Protein AF-A0A653NAU3-F1 (afdb_monomer)

Radius of gyration: 15.7 Å; Cα contacts (8 Å, |Δi|>4): 410; chains: 1; bounding box: 40×30×49 Å

Mean predicted aligned error: 4.52 Å

Foldseek 3Di:
DDQDPQFFAQKWKWKAFAAAADIDTGPDDCLQCVVVVVQQVLQLVVLCVVQPPCQVVLQQLFDKKWKWAAAPQRHRWIKTWIWHWHAYNVRDTGIMIMMTTGHLVSCVVPQQQCFQLHVLRVVLRVLSVDPPRDPVVSSVSSRCSRVTGDDGDGADPCHRPHQKMWMDDPPDIDIDGHHDHNNRSSVSRRNDPD

Solvent-accessible surface area (backbone atoms only — not comparable to full-atom values): 10118 Å² total; per-residue (Å²): 134,82,78,67,90,41,59,52,42,72,41,19,35,43,33,25,37,40,74,32,78,56,77,47,76,41,79,62,55,65,77,51,49,54,64,50,49,55,36,52,53,43,3,54,49,46,31,38,71,75,42,52,90,52,26,64,62,22,33,75,63,20,63,62,33,37,38,20,30,2,28,63,37,56,55,78,46,21,38,37,37,37,40,31,65,35,29,18,58,80,67,54,75,40,46,28,35,40,40,24,45,30,55,73,81,23,40,78,73,28,46,72,60,35,9,16,38,53,49,50,50,50,54,54,59,57,48,41,71,45,96,83,34,48,71,68,60,51,54,52,50,34,62,56,49,60,75,53,77,50,79,50,70,65,58,58,93,57,46,49,36,71,35,22,29,22,37,37,45,97,89,48,76,49,77,45,74,35,64,67,51,33,68,60,47,13,62,57,32,59,57,63,80,130

Nearest PDB structures (foldseek):
  6iz8-assembly1_B  TM=8.666E-01  e=3.701E-20  Pseudomonas aeruginosa
  6iz8-assembly1_C-2  TM=8.298E-01  e=2.145E-19  Pseudomonas aeruginosa
  2qnu-assembly1_B  TM=8.428E-01  e=1.702E-18  Pseudomonas aeruginosa PAO1
  4l1i-assembly1_A  TM=4.160E-01  e=6.883E-01  Aequorea victoria
  4w6u-assembly1_A  TM=3.931E-01  e=2.000E+00  synthetic construct

Secondary structure (DSSP, 8-state):
-PPPTT-----EEEE--TT-SS-EEES--HHHHHHHHHHHHHHHHHHHHHHGGGHHHHHHH---EEEEE-TTTSTTSEEEEEEE--B-TT--B--EEEEEEE-HHHHHHHGGG-HHHHHHHHHHHHHTTSTT--HHHHHHHHHHGGG-----PPPPTTTT-TTEEEEEETTEEEEEESS--HHHHHTTTS----

Structure (mmCIF, N/CA/C/O backbone):
data_AF-A0A653NAU3-F1
#
_entry.id   AF-A0A653NAU3-F1
#
loop_
_atom_site.group_PDB
_atom_site.id
_atom_site.type_symbol
_atom_site.label_atom_id
_atom_site.label_alt_id
_atom_site.label_comp_id
_atom_site.label_asym_id
_atom_site.label_entity_id
_atom_site.label_seq_id
_atom_site.pdbx_PDB_ins_code
_atom_site.Cartn_x
_atom_site.Cartn_y
_atom_site.Cartn_z
_atom_site.occupancy
_atom_site.B_iso_or_equiv
_atom_site.auth_seq_id
_atom_site.auth_comp_id
_atom_site.auth_asym_id
_atom_site.auth_atom_id
_atom_site.pdbx_PDB_model_num
ATOM 1 N N . MET A 1 1 ? 5.788 -0.144 -29.903 1.00 37.94 1 MET A N 1
ATOM 2 C CA . MET A 1 1 ? 6.346 0.706 -28.827 1.00 37.94 1 MET A CA 1
ATOM 3 C C . MET A 1 1 ? 7.208 -0.159 -27.920 1.00 37.94 1 MET A C 1
ATOM 5 O O . MET A 1 1 ? 6.698 -1.117 -27.356 1.00 37.94 1 MET A O 1
ATOM 9 N N . ARG A 1 2 ? 8.519 0.100 -27.846 1.00 37.72 2 ARG A N 1
ATOM 10 C CA . ARG A 1 2 ? 9.419 -0.570 -26.893 1.00 37.72 2 ARG A CA 1
ATOM 11 C C . ARG A 1 2 ? 9.246 0.111 -25.532 1.00 37.72 2 ARG A C 1
ATOM 13 O O . ARG A 1 2 ? 9.368 1.329 -25.466 1.00 37.72 2 ARG A O 1
ATOM 20 N N . ARG A 1 3 ? 8.954 -0.662 -24.479 1.00 45.88 3 ARG A N 1
ATOM 21 C CA . ARG A 1 3 ? 9.018 -0.199 -23.081 1.00 45.88 3 ARG A CA 1
ATOM 22 C C . ARG A 1 3 ? 10.380 0.456 -22.838 1.00 45.88 3 ARG A C 1
ATOM 24 O O . ARG A 1 3 ? 11.394 -0.110 -23.252 1.00 45.88 3 ARG A O 1
ATOM 31 N N . ALA A 1 4 ? 10.402 1.608 -22.171 1.00 46.06 4 ALA A N 1
ATOM 32 C CA . ALA A 1 4 ? 11.648 2.166 -21.666 1.00 46.06 4 ALA A CA 1
ATOM 33 C C . ALA A 1 4 ? 12.313 1.118 -20.747 1.00 46.06 4 ALA A C 1
ATOM 35 O O . ALA A 1 4 ? 11.630 0.566 -19.875 1.00 46.06 4 ALA A O 1
ATOM 36 N N . PRO A 1 5 ? 13.596 0.773 -20.955 1.00 47.28 5 PRO A N 1
ATOM 37 C CA . PRO A 1 5 ? 14.291 -0.151 -20.068 1.00 47.28 5 PRO A CA 1
ATOM 38 C C . PRO A 1 5 ? 14.299 0.441 -18.652 1.00 47.28 5 PRO A C 1
ATOM 40 O O . PRO A 1 5 ? 14.763 1.560 -18.457 1.00 47.28 5 PRO A O 1
ATOM 43 N N . GLY A 1 6 ? 13.737 -0.287 -17.683 1.00 62.59 6 GLY A N 1
ATOM 44 C CA . GLY A 1 6 ? 13.729 0.106 -16.269 1.00 62.59 6 GLY A CA 1
ATOM 45 C C . GLY A 1 6 ? 12.379 0.528 -15.674 1.00 62.59 6 GLY A C 1
ATOM 46 O O . GLY A 1 6 ? 12.301 0.666 -14.466 1.00 62.59 6 GLY A O 1
ATOM 47 N N . ALA A 1 7 ? 11.301 0.705 -16.445 1.00 66.12 7 ALA A N 1
ATOM 48 C CA . ALA A 1 7 ? 10.004 1.098 -15.867 1.00 66.12 7 ALA A CA 1
ATOM 49 C C . ALA A 1 7 ? 9.257 -0.084 -15.197 1.00 66.12 7 ALA A C 1
ATOM 51 O O . ALA A 1 7 ? 9.357 -1.221 -15.685 1.00 66.12 7 ALA A O 1
ATOM 52 N N . PRO A 1 8 ? 8.450 0.158 -14.140 1.00 78.50 8 PRO A N 1
ATOM 53 C CA . PRO A 1 8 ? 7.648 -0.871 -13.487 1.00 78.50 8 PRO A CA 1
ATOM 54 C C . PRO A 1 8 ? 6.697 -1.532 -14.485 1.00 78.50 8 PRO A C 1
ATOM 56 O O . PRO A 1 8 ? 6.365 -0.982 -15.538 1.00 78.50 8 PRO A O 1
ATOM 59 N N . GLY A 1 9 ? 6.271 -2.754 -14.182 1.00 84.69 9 GLY A N 1
ATOM 60 C CA . GLY A 1 9 ? 5.193 -3.471 -14.854 1.00 84.69 9 GLY A CA 1
ATOM 61 C C . GLY A 1 9 ? 3.883 -2.677 -14.888 1.00 84.69 9 GLY A C 1
ATOM 62 O O . GLY A 1 9 ? 3.786 -1.572 -14.359 1.00 84.69 9 GLY A O 1
ATOM 63 N N . ALA A 1 10 ? 2.860 -3.229 -15.538 1.00 90.12 10 ALA A N 1
ATOM 64 C CA . ALA A 1 10 ? 1.525 -2.644 -15.453 1.00 90.12 10 ALA A CA 1
ATOM 65 C C . ALA A 1 10 ? 1.069 -2.630 -13.986 1.00 90.12 10 ALA A C 1
ATOM 67 O O . ALA A 1 10 ? 1.112 -3.667 -13.321 1.00 90.12 10 ALA A O 1
ATOM 68 N N . ALA A 1 11 ? 0.652 -1.463 -13.496 1.00 95.81 11 ALA A N 1
ATOM 69 C CA . ALA A 1 11 ? 0.142 -1.336 -12.143 1.00 95.81 11 ALA A CA 1
ATOM 70 C C . ALA A 1 11 ? -1.229 -2.009 -12.015 1.00 95.81 11 ALA A C 1
ATOM 72 O O . ALA A 1 11 ? -2.051 -2.037 -12.939 1.00 95.81 11 ALA A O 1
ATOM 73 N N . GLY A 1 12 ? -1.468 -2.555 -10.834 1.00 97.81 12 GLY A N 1
ATOM 74 C CA . GLY A 1 12 ? -2.718 -3.147 -10.421 1.00 97.81 12 GLY A CA 1
ATOM 75 C C . GLY A 1 12 ? -3.203 -2.595 -9.095 1.00 97.81 12 GLY A C 1
ATOM 76 O O . GLY A 1 12 ? -2.541 -1.772 -8.466 1.00 97.81 12 GLY A O 1
ATOM 77 N N . CYS A 1 13 ? -4.380 -3.048 -8.682 1.00 98.56 13 CYS A N 1
ATOM 78 C CA . CYS A 1 13 ? -4.947 -2.688 -7.394 1.00 98.56 13 CYS A CA 1
ATOM 79 C C . CYS A 1 13 ? -5.647 -3.868 -6.726 1.00 98.56 13 CYS A C 1
ATOM 81 O O . CYS A 1 13 ? -6.116 -4.798 -7.392 1.00 98.56 13 CYS A O 1
ATOM 83 N N . 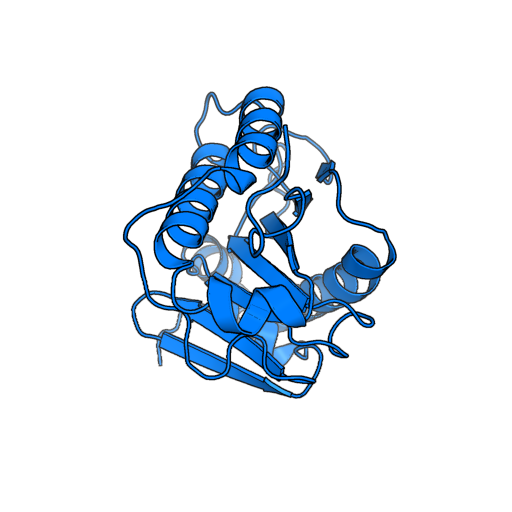PHE A 1 14 ? -5.701 -3.800 -5.400 1.00 98.75 14 PHE A N 1
ATOM 84 C CA . PHE A 1 14 ? -6.452 -4.700 -4.539 1.00 98.75 14 PHE A CA 1
ATOM 85 C C . PHE A 1 14 ? -7.002 -3.915 -3.347 1.00 98.75 14 PHE A C 1
ATOM 87 O O . PHE A 1 14 ? -6.289 -3.090 -2.783 1.00 98.75 14 PHE A O 1
ATOM 94 N N . GLY A 1 15 ? -8.248 -4.169 -2.952 1.00 98.44 15 GLY A N 1
ATOM 95 C CA . GLY A 1 15 ? -8.827 -3.595 -1.738 1.00 98.44 15 GLY A CA 1
ATOM 96 C C . GLY A 1 15 ? -10.213 -3.006 -1.951 1.00 98.44 15 GLY A C 1
ATOM 97 O O . GLY A 1 15 ? -10.938 -3.416 -2.861 1.00 98.44 15 GLY A O 1
ATOM 98 N N . LYS A 1 16 ? -10.597 -2.049 -1.101 1.00 98.12 16 LYS A N 1
ATOM 99 C CA . LYS A 1 16 ? -11.899 -1.374 -1.189 1.00 98.12 16 LYS A CA 1
ATOM 100 C C . LYS A 1 16 ? -11.789 0.024 -1.782 1.00 98.12 16 LYS A C 1
ATOM 102 O O . LYS A 1 16 ? -10.802 0.729 -1.590 1.00 98.12 16 LYS A O 1
ATOM 107 N N . VAL A 1 17 ? -12.836 0.409 -2.501 1.00 96.56 17 VAL A N 1
ATOM 108 C CA . VAL A 1 17 ? -12.986 1.711 -3.155 1.00 96.56 17 VAL A CA 1
ATOM 109 C C . VAL A 1 17 ? -14.391 2.227 -2.864 1.00 96.56 17 VAL A C 1
ATOM 111 O O . VAL A 1 17 ? -15.352 1.470 -3.008 1.00 96.56 17 VAL A O 1
ATOM 114 N N . ARG A 1 18 ? -14.522 3.514 -2.516 1.00 93.50 18 ARG A N 1
ATOM 115 C CA . ARG A 1 18 ? -15.788 4.133 -2.075 1.00 93.50 18 ARG A CA 1
ATOM 116 C C . ARG A 1 18 ? -16.939 3.926 -3.063 1.00 93.50 18 ARG A C 1
ATOM 118 O O . ARG A 1 18 ? -18.085 3.772 -2.648 1.00 93.50 18 ARG A O 1
ATOM 125 N N . SER A 1 19 ? -16.649 3.914 -4.363 1.00 91.44 19 SER A N 1
ATOM 126 C CA . SER A 1 19 ? -17.652 3.766 -5.423 1.00 91.44 19 SER A CA 1
ATOM 127 C C . SER A 1 19 ? -18.058 2.321 -5.734 1.00 91.44 19 SER A C 1
ATOM 129 O O . SER A 1 19 ? -18.994 2.118 -6.508 1.00 91.44 19 SER A O 1
ATOM 131 N N . ASN A 1 20 ? -17.419 1.313 -5.127 1.00 94.94 20 ASN A N 1
ATOM 132 C CA . ASN A 1 20 ? -17.723 -0.100 -5.355 1.00 94.94 20 ASN A CA 1
ATOM 133 C C . ASN A 1 20 ? -18.264 -0.773 -4.087 1.00 94.94 20 ASN A C 1
ATOM 135 O O . ASN A 1 20 ? -17.875 -0.424 -2.978 1.00 94.94 20 ASN A O 1
ATOM 139 N N . GLY A 1 21 ? -19.180 -1.731 -4.252 1.00 92.31 21 GLY A N 1
ATOM 140 C CA . GLY A 1 21 ? -19.757 -2.478 -3.132 1.00 92.31 21 GLY A CA 1
ATOM 141 C C . GLY A 1 21 ? -18.794 -3.500 -2.539 1.00 92.31 21 GLY A C 1
ATOM 142 O O . GLY A 1 21 ? -18.737 -3.618 -1.326 1.00 92.31 21 GLY A O 1
ATOM 143 N N . ASP A 1 22 ? -18.013 -4.186 -3.372 1.00 95.00 22 ASP A N 1
ATOM 144 C CA . ASP A 1 22 ? -17.137 -5.292 -2.972 1.00 95.00 22 ASP A CA 1
ATOM 145 C C . ASP A 1 22 ? -15.651 -4.973 -3.179 1.00 95.00 22 ASP A C 1
ATOM 147 O O . ASP A 1 22 ? -15.270 -3.861 -3.559 1.00 95.00 22 ASP A O 1
ATOM 151 N N . PHE A 1 23 ? -14.792 -5.960 -2.930 1.00 96.81 23 PHE A N 1
ATOM 152 C CA . PHE A 1 23 ? -13.374 -5.857 -3.246 1.00 96.81 23 PHE A CA 1
ATOM 153 C C . PHE A 1 23 ? -13.152 -5.626 -4.742 1.00 96.81 23 PHE A C 1
ATOM 155 O O . PHE A 1 23 ? -13.754 -6.271 -5.601 1.00 96.81 23 PHE A O 1
ATOM 162 N N . VAL A 1 24 ? -12.232 -4.718 -5.041 1.00 97.38 24 VAL A N 1
ATOM 163 C CA . VAL A 1 24 ? -11.702 -4.496 -6.379 1.00 97.38 24 VAL A CA 1
ATOM 164 C C . VAL A 1 24 ? -10.370 -5.223 -6.470 1.00 97.38 24 VAL A C 1
ATOM 166 O O . VAL A 1 24 ? -9.499 -5.033 -5.627 1.00 97.38 24 VAL A O 1
ATOM 169 N N . MET A 1 25 ? -10.203 -6.036 -7.510 1.00 97.44 25 MET A N 1
ATOM 170 C CA . MET A 1 25 ? -8.924 -6.636 -7.874 1.00 97.44 25 MET A CA 1
ATOM 171 C C . MET A 1 25 ? -8.705 -6.453 -9.369 1.00 97.44 25 MET A C 1
ATOM 173 O O . MET A 1 25 ? -9.521 -6.887 -10.185 1.00 97.44 25 MET A O 1
ATOM 177 N N . ARG A 1 26 ? -7.605 -5.802 -9.743 1.00 97.19 26 ARG A N 1
ATOM 178 C CA . ARG A 1 26 ? -7.262 -5.559 -11.147 1.00 97.19 26 ARG A CA 1
ATOM 179 C C . ARG A 1 26 ? -5.761 -5.745 -11.350 1.00 97.19 26 ARG A C 1
ATOM 181 O O . ARG A 1 26 ? -4.973 -5.125 -10.647 1.00 97.19 26 ARG A O 1
ATOM 188 N N . ARG A 1 27 ? -5.365 -6.550 -12.345 1.00 96.69 27 ARG A N 1
ATOM 189 C CA . ARG A 1 27 ? -3.972 -6.790 -12.807 1.00 96.69 27 ARG A CA 1
ATOM 190 C C . ARG A 1 27 ? -2.942 -7.176 -11.729 1.00 96.69 27 ARG A C 1
ATOM 192 O O . ARG A 1 27 ? -1.749 -7.112 -12.000 1.00 96.69 27 ARG A O 1
ATOM 199 N N . LEU A 1 28 ? -3.371 -7.602 -10.543 1.00 97.00 28 LEU A N 1
ATOM 200 C CA . LEU A 1 28 ? -2.487 -8.210 -9.550 1.00 97.00 28 LEU A CA 1
ATOM 201 C C . LEU A 1 28 ? -2.673 -9.730 -9.584 1.00 97.00 28 LEU A C 1
ATOM 203 O O . LEU A 1 28 ? -3.816 -10.193 -9.567 1.00 97.00 28 LEU A O 1
ATOM 207 N N . PRO A 1 29 ? -1.590 -10.519 -9.664 1.00 96.31 29 PRO A N 1
ATOM 208 C CA . PRO A 1 29 ? -1.691 -11.969 -9.643 1.00 96.31 29 PRO A CA 1
ATOM 209 C C . PRO A 1 29 ? -2.083 -12.461 -8.246 1.00 96.31 29 PRO A C 1
ATOM 211 O O . PRO A 1 29 ? -1.736 -11.851 -7.234 1.00 96.31 29 PRO A O 1
ATOM 214 N N . ALA A 1 30 ? -2.741 -13.620 -8.178 1.00 95.94 30 ALA A N 1
ATOM 215 C CA . ALA A 1 30 ? -3.128 -14.240 -6.908 1.00 95.94 30 ALA A CA 1
ATOM 216 C C . ALA A 1 30 ? -1.926 -14.523 -5.987 1.00 95.94 30 ALA A C 1
ATOM 218 O O . ALA A 1 30 ? -2.060 -14.456 -4.769 1.00 95.94 30 ALA A O 1
ATOM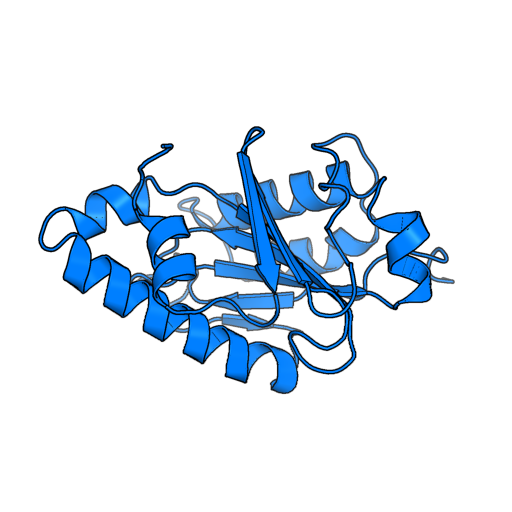 219 N N . SER A 1 31 ? -0.743 -14.772 -6.562 1.00 95.12 31 SER A N 1
ATOM 220 C CA . SER A 1 31 ? 0.510 -14.946 -5.817 1.00 95.12 31 SER A CA 1
ATOM 221 C C . SER A 1 31 ? 0.945 -13.695 -5.050 1.00 95.12 31 SER A C 1
ATOM 223 O O . SER A 1 31 ? 1.650 -13.823 -4.056 1.00 95.12 31 SER A O 1
ATOM 225 N N . PHE A 1 32 ? 0.522 -12.506 -5.490 1.00 97.00 32 PHE A N 1
ATOM 226 C CA . PHE A 1 32 ? 0.685 -11.271 -4.730 1.00 97.00 32 PHE A CA 1
ATOM 227 C C . PHE A 1 32 ? -0.466 -11.087 -3.741 1.00 97.00 32 PHE A C 1
ATOM 229 O O . PHE A 1 32 ? -0.236 -10.891 -2.552 1.00 97.00 32 PHE A O 1
ATOM 236 N N . VAL A 1 33 ? -1.708 -11.184 -4.227 1.00 98.00 33 VAL A N 1
ATOM 237 C CA . VAL A 1 33 ? -2.884 -10.822 -3.425 1.00 98.00 33 VAL A CA 1
ATOM 238 C C . VAL A 1 33 ? -3.075 -11.733 -2.215 1.00 98.00 33 VAL A C 1
ATOM 240 O O . VAL A 1 33 ? -3.400 -11.226 -1.152 1.00 98.00 33 VAL A O 1
ATOM 243 N N . GLY A 1 34 ? -2.858 -13.044 -2.340 1.00 97.94 34 GLY A N 1
ATOM 244 C CA . GLY A 1 34 ? -3.085 -14.002 -1.252 1.00 97.94 34 GLY A CA 1
ATOM 245 C C . GLY A 1 34 ? -2.349 -13.654 0.052 1.00 97.94 34 GLY A C 1
ATOM 246 O O . GLY A 1 34 ? -3.008 -13.369 1.052 1.00 97.94 34 GLY A O 1
ATOM 247 N N . PRO A 1 35 ? -1.002 -13.645 0.074 1.00 97.56 35 PRO A N 1
ATOM 248 C CA . PRO A 1 35 ? -0.253 -13.288 1.280 1.00 97.56 35 PRO A CA 1
ATOM 249 C C . PRO A 1 35 ? -0.483 -11.832 1.709 1.00 97.56 35 PRO A C 1
ATOM 251 O O . PRO A 1 35 ? -0.506 -11.542 2.903 1.00 97.56 35 PRO A O 1
ATOM 254 N N . TRP A 1 36 ? -0.691 -10.924 0.750 1.00 98.25 36 TRP A N 1
ATOM 255 C CA . TRP A 1 36 ? -0.949 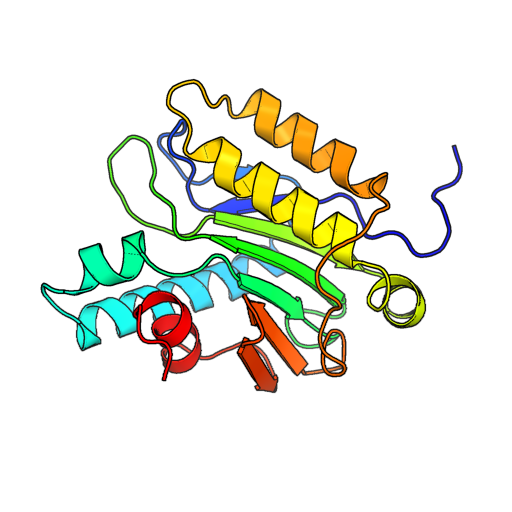-9.513 1.030 1.00 98.25 36 TRP A CA 1
ATOM 256 C C . TRP A 1 36 ? -2.269 -9.292 1.780 1.00 98.25 36 TRP A C 1
ATOM 258 O O . TRP A 1 36 ? -2.309 -8.566 2.769 1.00 98.25 36 TRP A O 1
ATOM 268 N N . ASP A 1 37 ? -3.339 -9.957 1.349 1.00 98.56 37 ASP A N 1
ATOM 269 C CA . ASP A 1 37 ? -4.655 -9.907 1.983 1.00 98.56 37 ASP A CA 1
ATOM 270 C C . ASP A 1 37 ? -4.620 -10.479 3.406 1.00 98.56 37 ASP A C 1
ATOM 272 O O . ASP A 1 37 ? -5.078 -9.828 4.342 1.00 98.56 37 ASP A O 1
ATOM 276 N N . VAL A 1 38 ? -3.995 -11.648 3.595 1.00 98.38 38 VAL A N 1
ATOM 277 C CA . VAL A 1 38 ? -3.840 -12.270 4.923 1.00 98.38 38 VAL A CA 1
ATOM 278 C C . VAL A 1 38 ? -3.106 -11.339 5.889 1.00 98.38 38 VAL A C 1
ATOM 280 O O . VAL A 1 38 ? -3.564 -11.132 7.014 1.00 98.38 38 VAL A O 1
ATOM 283 N N . MET A 1 39 ? -2.000 -10.739 5.444 1.00 98.25 39 MET A N 1
ATOM 284 C CA . MET A 1 39 ? -1.244 -9.765 6.231 1.00 98.25 39 MET A CA 1
ATOM 285 C C . MET A 1 39 ? -2.102 -8.547 6.606 1.00 98.25 39 MET A C 1
ATOM 287 O O . MET A 1 39 ? -2.139 -8.159 7.775 1.00 98.25 39 MET A O 1
ATOM 291 N N . LEU A 1 40 ? -2.808 -7.946 5.640 1.00 98.56 40 LEU A N 1
ATOM 292 C CA . LEU A 1 40 ? -3.657 -6.780 5.898 1.00 98.56 40 LEU A CA 1
ATOM 293 C C . LEU A 1 40 ? -4.795 -7.113 6.866 1.00 98.56 40 LEU A C 1
ATOM 295 O O . LEU A 1 40 ? -5.053 -6.343 7.787 1.00 98.56 40 LEU A O 1
ATOM 299 N N . GLN A 1 41 ? -5.460 -8.258 6.703 1.00 98.56 41 GLN A N 1
ATOM 300 C CA . GLN A 1 41 ? -6.524 -8.686 7.612 1.00 98.56 41 GLN A CA 1
ATOM 301 C C . GLN A 1 41 ? -6.010 -8.878 9.043 1.00 98.56 41 GLN A C 1
ATOM 303 O O . GLN A 1 41 ? -6.641 -8.383 9.979 1.00 98.56 41 GLN A O 1
ATOM 308 N N . ALA A 1 42 ? -4.859 -9.534 9.214 1.00 98.50 42 ALA A N 1
ATOM 309 C CA . ALA A 1 42 ? -4.249 -9.729 10.526 1.00 98.50 42 ALA A CA 1
ATOM 310 C C . ALA A 1 42 ? -3.866 -8.393 11.185 1.00 98.50 42 ALA A C 1
ATOM 312 O O . ALA A 1 42 ? -4.144 -8.186 12.364 1.00 98.50 42 ALA A O 1
ATOM 313 N N . GLY A 1 43 ? -3.297 -7.458 10.419 1.00 98.25 43 GLY A N 1
ATOM 314 C CA . GLY A 1 43 ? -2.942 -6.131 10.922 1.00 98.25 43 GLY A CA 1
ATOM 315 C C . GLY A 1 43 ? -4.140 -5.261 11.289 1.00 98.25 43 GLY A C 1
ATOM 316 O O . GLY A 1 43 ? -4.134 -4.608 12.329 1.00 98.25 43 GLY A O 1
ATOM 317 N N . LEU A 1 44 ? -5.207 -5.279 10.484 1.00 97.94 44 LEU A N 1
ATOM 318 C CA . LEU A 1 44 ? -6.445 -4.565 10.817 1.00 97.94 44 LEU A CA 1
A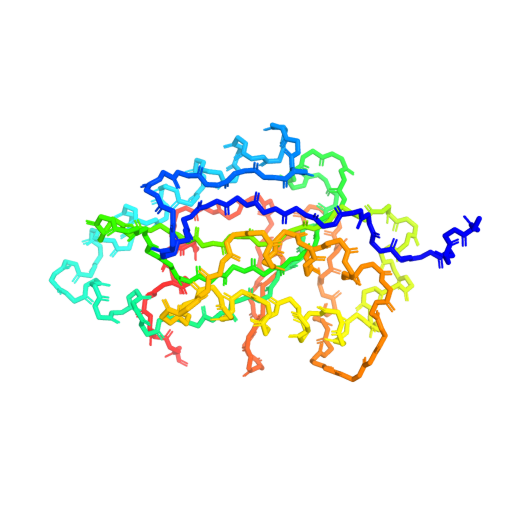TOM 319 C C . LEU A 1 44 ? -7.112 -5.138 12.068 1.00 97.94 44 LEU A C 1
ATOM 321 O O . LEU A 1 44 ? -7.674 -4.374 12.848 1.00 97.94 44 LEU A O 1
ATOM 325 N N . LEU A 1 45 ? -7.068 -6.461 12.255 1.00 98.00 45 LEU A N 1
ATOM 326 C CA . LEU A 1 45 ? -7.559 -7.098 13.474 1.00 98.00 45 LEU A CA 1
ATOM 327 C C . LEU A 1 45 ? -6.741 -6.639 14.688 1.00 98.00 45 LEU A C 1
ATOM 329 O O . LEU A 1 45 ? -7.319 -6.129 15.641 1.00 98.00 45 LEU A O 1
ATOM 333 N N . ALA A 1 46 ? -5.409 -6.709 14.609 1.00 97.88 46 ALA A N 1
ATOM 334 C CA . ALA A 1 46 ? -4.526 -6.269 15.687 1.00 97.88 46 ALA A CA 1
ATOM 335 C C . ALA A 1 46 ? -4.691 -4.773 16.027 1.00 97.88 46 ALA A C 1
ATOM 337 O O . ALA A 1 46 ? -4.743 -4.416 17.201 1.00 97.88 46 ALA A O 1
ATOM 338 N N . SER A 1 47 ? -4.843 -3.900 15.023 1.00 97.12 47 SER A N 1
ATOM 339 C CA . SER A 1 47 ? -5.103 -2.465 15.235 1.00 97.12 47 SER A CA 1
ATOM 340 C C . SER A 1 47 ? -6.454 -2.229 15.923 1.00 97.12 47 SER A C 1
ATOM 342 O O . SER A 1 47 ? -6.551 -1.423 16.850 1.00 97.12 47 SER A O 1
ATOM 344 N N . ARG A 1 48 ? -7.505 -2.969 15.533 1.00 96.62 48 ARG A N 1
ATOM 345 C CA . ARG A 1 48 ? -8.824 -2.898 16.192 1.00 96.62 48 ARG A CA 1
ATOM 346 C C . ARG A 1 48 ? -8.759 -3.334 17.646 1.00 96.62 48 ARG A C 1
ATOM 348 O O . ARG A 1 48 ? -9.311 -2.641 18.498 1.00 96.62 48 ARG A O 1
ATOM 355 N N . ASP A 1 49 ? -8.077 -4.440 17.916 1.00 96.69 49 ASP A N 1
ATOM 356 C CA . ASP A 1 49 ? -7.920 -4.973 19.268 1.00 96.69 49 ASP A CA 1
ATOM 357 C C . ASP A 1 49 ? -7.135 -3.999 20.161 1.00 96.69 49 ASP A C 1
ATOM 359 O O . ASP A 1 49 ? -7.489 -3.800 21.323 1.00 96.69 49 ASP A O 1
ATOM 363 N N . ALA A 1 50 ? -6.109 -3.340 19.612 1.00 95.62 50 ALA A N 1
ATOM 364 C CA . ALA A 1 50 ? -5.278 -2.386 20.342 1.00 95.62 50 ALA A CA 1
ATOM 365 C C . ALA A 1 50 ? -5.976 -1.043 20.626 1.00 95.62 50 ALA A C 1
ATOM 367 O O . ALA A 1 50 ? -5.780 -0.462 21.695 1.00 95.62 50 ALA A O 1
ATOM 368 N N . LEU A 1 51 ? -6.768 -0.526 19.680 1.00 95.88 51 LEU A N 1
ATOM 369 C CA . LEU A 1 51 ? -7.350 0.821 19.766 1.00 95.88 51 LEU A CA 1
ATOM 370 C C . LEU A 1 51 ? -8.810 0.850 20.230 1.00 95.88 51 LEU A C 1
ATOM 372 O O . LEU A 1 51 ? -9.295 1.902 20.660 1.00 95.88 51 LEU A O 1
ATOM 376 N N . GLY A 1 52 ? -9.533 -0.268 20.141 1.00 96.38 52 GLY A N 1
ATOM 377 C CA . GLY A 1 52 ? -10.939 -0.357 20.527 1.00 96.38 52 GLY A CA 1
ATOM 378 C C . GLY A 1 52 ? -11.790 0.730 19.862 1.00 96.38 52 GLY A C 1
ATOM 379 O O . GLY A 1 52 ? -11.818 0.864 18.639 1.00 96.38 52 GLY A O 1
ATOM 380 N N . SER A 1 53 ? -12.474 1.549 20.664 1.00 96.44 53 SER A N 1
ATOM 381 C CA . SER A 1 53 ? -13.335 2.627 20.156 1.00 96.44 53 SER A CA 1
ATOM 382 C C . SER A 1 53 ? -12.584 3.742 19.419 1.00 96.44 53 SER A C 1
ATOM 384 O O . SER A 1 53 ? -13.203 4.447 18.627 1.00 96.44 53 SER A O 1
ATOM 386 N N . ALA A 1 54 ? -11.276 3.907 19.647 1.00 96.00 54 ALA A N 1
ATOM 387 C CA . ALA A 1 54 ? -10.457 4.898 18.944 1.00 96.00 54 ALA A CA 1
ATOM 388 C C . ALA A 1 54 ? -10.015 4.429 17.545 1.00 96.00 54 ALA A C 1
ATOM 390 O O . ALA A 1 54 ? -9.489 5.224 16.769 1.00 96.00 54 ALA A O 1
ATOM 391 N N . TRP A 1 55 ? -10.242 3.154 17.205 1.00 96.69 55 TRP A N 1
ATOM 392 C CA . TRP A 1 55 ? -9.743 2.557 15.968 1.00 96.69 55 TRP A CA 1
ATOM 393 C C . TRP A 1 55 ? -10.227 3.276 14.709 1.00 96.69 55 TRP A C 1
ATOM 395 O O . TRP A 1 55 ? -9.445 3.506 13.794 1.00 96.69 55 TRP A O 1
ATOM 405 N N . LEU A 1 56 ? -11.516 3.624 14.645 1.00 96.06 56 LEU A N 1
ATOM 406 C CA . LEU A 1 56 ? -12.083 4.210 13.430 1.00 96.06 56 LEU A CA 1
ATOM 407 C C . LEU A 1 56 ? -11.466 5.579 13.123 1.00 96.06 56 LEU A C 1
ATOM 409 O O . LEU A 1 56 ? -11.139 5.850 11.973 1.00 96.06 56 LEU A O 1
ATOM 413 N N . ASP A 1 57 ? -11.292 6.415 14.146 1.00 95.81 57 ASP A N 1
ATOM 414 C CA . ASP A 1 57 ? -10.676 7.733 13.994 1.00 95.81 57 ASP A CA 1
ATOM 415 C C . ASP A 1 57 ? -9.203 7.606 13.585 1.00 95.81 57 ASP A C 1
ATOM 417 O O . ASP A 1 57 ? -8.775 8.225 12.613 1.00 95.81 57 ASP A O 1
ATOM 421 N N . ALA A 1 58 ? -8.449 6.716 14.237 1.00 96.31 58 ALA A N 1
ATOM 422 C CA . ALA A 1 58 ? -7.063 6.442 13.866 1.00 96.31 58 ALA A CA 1
ATOM 423 C C . ALA A 1 58 ? -6.939 5.934 12.419 1.00 96.31 58 ALA A C 1
ATOM 425 O O . ALA A 1 58 ? -6.154 6.472 11.645 1.00 96.31 58 ALA A O 1
ATOM 426 N N . TYR A 1 59 ? -7.771 4.966 12.021 1.00 96.94 59 TYR A N 1
ATOM 427 C CA . TYR A 1 59 ? -7.763 4.392 10.677 1.00 96.94 59 TYR A CA 1
ATOM 428 C C . TYR A 1 59 ? -8.070 5.432 9.594 1.00 96.94 59 TYR A C 1
ATOM 430 O O . TYR A 1 59 ? -7.413 5.447 8.556 1.00 96.94 59 TYR A O 1
ATOM 438 N N . LEU A 1 60 ? -9.066 6.297 9.812 1.00 93.75 60 LEU A N 1
ATOM 439 C CA . LEU A 1 60 ? -9.461 7.319 8.835 1.00 93.75 60 LEU A CA 1
ATOM 440 C C . LEU A 1 60 ? -8.426 8.441 8.692 1.00 93.75 60 LEU A C 1
ATOM 442 O O . LEU A 1 60 ? -8.344 9.039 7.620 1.00 93.75 60 LEU A O 1
ATOM 446 N N . ASN A 1 61 ? -7.645 8.702 9.741 1.00 94.12 61 ASN A N 1
ATOM 447 C CA . ASN A 1 61 ? -6.571 9.696 9.742 1.00 94.12 61 ASN A CA 1
ATOM 448 C C . ASN A 1 61 ? -5.180 9.082 9.509 1.00 94.12 61 ASN A C 1
ATOM 450 O O . ASN A 1 61 ? -4.180 9.799 9.535 1.00 94.12 61 ASN A O 1
ATOM 454 N N . ALA A 1 62 ? -5.093 7.767 9.294 1.00 95.56 62 ALA A N 1
ATOM 455 C CA . ALA A 1 62 ? -3.825 7.101 9.059 1.00 95.56 62 ALA A CA 1
ATOM 456 C C . ALA A 1 62 ? -3.199 7.550 7.728 1.00 95.56 62 ALA A C 1
ATOM 458 O O . ALA A 1 62 ? -3.909 7.827 6.753 1.00 95.56 62 ALA A O 1
ATOM 459 N N . PRO A 1 63 ? -1.861 7.605 7.658 1.00 95.12 63 PRO A N 1
ATOM 460 C CA . PRO A 1 63 ? -1.192 8.113 6.478 1.00 95.12 63 PRO A CA 1
ATOM 461 C C . PRO A 1 63 ? -1.315 7.165 5.283 1.00 95.12 63 PRO A C 1
ATOM 463 O O . PRO A 1 63 ? -1.524 5.954 5.396 1.00 95.12 63 PRO A O 1
ATOM 466 N N . LEU A 1 64 ? -1.139 7.747 4.098 1.00 96.06 64 LEU A N 1
ATOM 467 C CA . LEU A 1 64 ? -0.939 6.996 2.869 1.00 96.06 64 LEU A CA 1
ATOM 468 C C . LEU A 1 64 ? 0.545 6.638 2.762 1.00 96.06 64 LEU A C 1
ATOM 470 O O . LEU A 1 64 ? 1.388 7.521 2.573 1.00 96.06 64 LEU A O 1
ATOM 474 N N . TRP A 1 65 ? 0.833 5.343 2.841 1.00 98.00 65 TRP A N 1
ATOM 475 C CA . TRP A 1 65 ? 2.183 4.803 2.809 1.00 98.00 65 TRP A CA 1
ATOM 476 C C . TRP A 1 65 ? 2.611 4.415 1.401 1.00 98.00 65 TRP A C 1
ATOM 478 O O . TRP A 1 65 ? 1.898 3.695 0.702 1.00 98.00 65 TRP A O 1
ATOM 488 N N . CYS A 1 66 ? 3.815 4.813 1.013 1.00 98.06 66 CYS A N 1
ATOM 489 C CA . CYS A 1 66 ? 4.531 4.191 -0.090 1.00 98.06 66 CYS A CA 1
ATOM 490 C C . CYS A 1 66 ? 5.253 2.937 0.415 1.00 98.06 66 CYS A C 1
ATOM 492 O O . CYS A 1 66 ? 5.659 2.881 1.577 1.00 98.06 66 CYS A O 1
ATOM 494 N N . PHE A 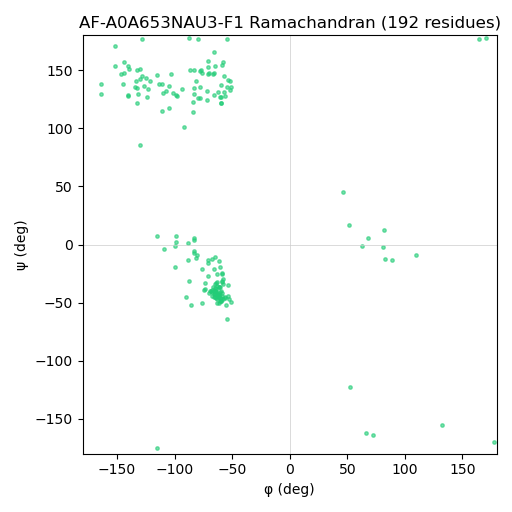1 67 ? 5.431 1.937 -0.448 1.00 98.06 67 PHE A N 1
ATOM 495 C CA . PHE A 1 67 ? 6.180 0.731 -0.110 1.00 98.06 67 PHE A CA 1
ATOM 496 C C . PHE A 1 67 ? 6.997 0.180 -1.278 1.00 98.06 67 PHE A C 1
ATOM 498 O O . PHE A 1 67 ? 6.679 0.388 -2.454 1.00 98.06 67 PHE A O 1
ATOM 505 N N . ALA A 1 68 ? 8.025 -0.590 -0.927 1.00 96.75 68 ALA A N 1
ATOM 506 C CA . ALA A 1 68 ? 8.773 -1.449 -1.830 1.00 96.75 68 ALA A CA 1
ATOM 507 C C . ALA A 1 68 ? 9.109 -2.780 -1.140 1.00 96.75 68 ALA A C 1
ATOM 509 O O . ALA A 1 68 ? 9.674 -2.798 -0.045 1.00 96.75 68 ALA A O 1
ATOM 510 N N . LEU A 1 69 ? 8.774 -3.887 -1.799 1.00 96.19 69 LEU A N 1
ATOM 511 C CA . LEU A 1 69 ? 9.078 -5.251 -1.379 1.00 96.19 69 LEU A CA 1
ATOM 512 C C . LEU A 1 69 ? 10.217 -5.764 -2.251 1.00 96.19 69 LEU A C 1
ATOM 514 O O . LEU A 1 69 ? 10.050 -5.873 -3.468 1.00 96.19 69 LEU A O 1
ATOM 518 N N . GLY A 1 70 ? 11.361 -6.079 -1.655 1.00 94.94 70 GLY A N 1
ATOM 519 C CA . GLY A 1 70 ? 12.421 -6.769 -2.373 1.00 94.94 70 GLY A CA 1
ATOM 520 C C . GLY A 1 70 ? 12.028 -8.184 -2.784 1.00 94.94 70 GLY A C 1
ATOM 521 O O . GLY A 1 70 ? 11.053 -8.760 -2.288 1.00 94.94 70 GLY A O 1
ATOM 522 N N . GLY A 1 71 ? 12.822 -8.762 -3.687 1.00 93.25 71 GLY A N 1
ATOM 523 C CA . GLY A 1 71 ? 12.656 -10.156 -4.092 1.00 93.25 71 GLY A CA 1
ATOM 524 C C . GLY A 1 71 ? 12.662 -11.085 -2.875 1.00 93.25 71 GLY A C 1
ATOM 525 O O . GLY A 1 71 ? 13.373 -10.840 -1.904 1.00 93.25 71 GLY A O 1
ATOM 526 N N . GLY A 1 72 ? 11.823 -12.119 -2.891 1.00 92.12 72 GLY A N 1
ATOM 527 C CA . GLY A 1 72 ? 11.700 -13.084 -1.796 1.00 92.12 72 GLY A CA 1
ATOM 528 C C . GLY A 1 72 ? 10.684 -12.712 -0.712 1.00 92.12 72 GLY A C 1
ATOM 529 O O . GLY A 1 72 ? 10.299 -13.590 0.054 1.00 92.12 72 GLY A O 1
ATOM 530 N N . VAL A 1 73 ? 10.190 -11.467 -0.658 1.00 95.00 73 VAL A N 1
ATOM 531 C CA . VAL A 1 73 ? 9.150 -11.066 0.313 1.00 95.00 73 VAL A CA 1
ATOM 532 C C . VAL A 1 73 ? 7.771 -11.590 -0.102 1.00 95.00 73 VAL A C 1
ATOM 534 O O . VAL A 1 73 ? 7.078 -12.226 0.688 1.00 95.00 73 VAL A O 1
ATOM 537 N N . VAL A 1 74 ? 7.381 -11.357 -1.360 1.00 93.50 74 VAL A N 1
ATOM 538 C CA . VAL A 1 74 ? 6.149 -11.892 -1.966 1.00 93.50 74 VAL A CA 1
ATOM 539 C C . VAL A 1 74 ? 6.502 -12.543 -3.302 1.00 93.50 74 VAL A C 1
ATOM 541 O O . VAL A 1 74 ? 6.450 -11.927 -4.371 1.00 93.50 74 VAL A O 1
ATOM 544 N N . GLY A 1 75 ? 6.903 -13.813 -3.229 1.00 87.62 75 GLY A N 1
ATOM 545 C CA . GLY A 1 75 ? 7.462 -14.538 -4.370 1.00 87.62 75 GLY A CA 1
ATOM 546 C C . GLY A 1 75 ? 8.812 -13.964 -4.820 1.00 87.62 75 GLY A C 1
ATOM 547 O O . GLY A 1 75 ? 9.477 -13.250 -4.079 1.00 87.62 75 GLY A O 1
ATOM 548 N N . GLY A 1 76 ? 9.236 -14.281 -6.046 1.00 86.31 76 GLY A N 1
ATOM 549 C CA . GLY A 1 76 ? 10.541 -13.849 -6.573 1.00 86.31 76 GLY A CA 1
ATOM 550 C C . GLY A 1 76 ? 10.581 -12.437 -7.173 1.00 86.31 76 GLY A C 1
ATOM 551 O O . GLY A 1 76 ? 11.653 -11.967 -7.536 1.00 86.31 76 GLY A O 1
ATOM 552 N N . ALA A 1 77 ? 9.435 -11.767 -7.323 1.00 89.06 77 ALA A N 1
ATOM 553 C CA . ALA A 1 77 ? 9.368 -10.435 -7.923 1.00 89.06 77 ALA A CA 1
ATOM 554 C C . ALA A 1 77 ? 9.597 -9.334 -6.880 1.00 89.06 77 ALA A C 1
ATOM 556 O O . ALA A 1 77 ? 9.217 -9.482 -5.720 1.00 89.06 77 ALA A O 1
ATOM 557 N N . VAL A 1 78 ? 10.154 -8.209 -7.326 1.00 93.75 78 VAL A N 1
ATOM 558 C CA . VAL A 1 78 ? 10.139 -6.957 -6.564 1.00 93.75 78 VAL A CA 1
ATOM 559 C C . VAL A 1 78 ? 8.788 -6.281 -6.793 1.00 93.75 78 VAL A C 1
ATOM 561 O O . VAL A 1 78 ? 8.277 -6.285 -7.915 1.00 93.75 78 VAL A O 1
ATOM 564 N N . TRP A 1 79 ? 8.215 -5.677 -5.758 1.00 95.94 79 TRP A N 1
ATOM 565 C CA . TRP A 1 79 ? 6.965 -4.919 -5.853 1.00 95.94 79 TRP A CA 1
ATOM 566 C C . TRP A 1 79 ? 7.157 -3.507 -5.329 1.00 95.94 79 TRP A C 1
ATOM 568 O O . TRP A 1 79 ? 7.851 -3.306 -4.341 1.00 95.94 79 TRP A O 1
ATOM 578 N N . ALA A 1 80 ? 6.508 -2.533 -5.953 1.00 95.88 80 ALA A N 1
ATOM 579 C CA . ALA A 1 80 ? 6.419 -1.170 -5.444 1.00 95.88 80 ALA A CA 1
ATOM 580 C C . ALA A 1 80 ? 4.978 -0.685 -5.518 1.00 95.88 80 ALA A C 1
ATOM 582 O O . ALA A 1 80 ? 4.226 -1.106 -6.402 1.00 95.88 80 ALA A O 1
ATOM 583 N N . GLY A 1 81 ? 4.588 0.198 -4.608 1.00 97.31 81 GLY A N 1
ATOM 584 C CA . GLY A 1 81 ? 3.207 0.638 -4.555 1.00 97.31 81 GLY A CA 1
ATOM 585 C C . GLY A 1 81 ? 2.879 1.605 -3.439 1.00 97.31 81 GLY A C 1
ATOM 586 O O . GLY A 1 81 ? 3.758 2.122 -2.752 1.00 97.31 81 GLY A O 1
ATOM 587 N N . VAL A 1 82 ? 1.582 1.835 -3.271 1.00 98.50 82 VAL A N 1
ATOM 588 C CA . VAL A 1 82 ? 1.037 2.606 -2.159 1.00 98.50 82 VAL A CA 1
ATOM 589 C C . VAL A 1 82 ? -0.098 1.861 -1.469 1.00 98.50 82 VAL A C 1
ATOM 591 O O . VAL A 1 82 ? -0.821 1.082 -2.097 1.00 98.50 82 VAL A O 1
ATOM 594 N N . LEU A 1 83 ? -0.263 2.129 -0.178 1.00 98.75 83 LEU A N 1
ATOM 595 C CA . LEU A 1 83 ? -1.339 1.642 0.671 1.00 98.75 83 LEU A CA 1
ATOM 596 C C . LEU A 1 83 ? -2.051 2.841 1.302 1.00 98.75 83 LEU A C 1
ATOM 598 O O . LEU A 1 83 ? -1.415 3.688 1.925 1.00 98.75 83 LEU A O 1
ATOM 602 N N . MET A 1 84 ? -3.370 2.900 1.149 1.00 98.31 84 MET A N 1
ATOM 603 C CA . MET A 1 84 ? -4.208 3.973 1.681 1.00 98.31 84 MET A CA 1
ATOM 604 C C . MET A 1 84 ? -5.343 3.378 2.522 1.00 98.31 84 MET A C 1
ATOM 606 O O . MET A 1 84 ? -5.977 2.419 2.065 1.00 98.31 84 MET A O 1
ATOM 610 N N . PRO A 1 85 ? -5.661 3.928 3.706 1.00 97.81 85 PRO A N 1
ATOM 611 C CA . PRO A 1 85 ? -6.922 3.629 4.374 1.00 97.81 85 PRO A CA 1
ATOM 612 C C . PRO A 1 85 ? -8.105 3.906 3.441 1.00 97.81 85 PRO A C 1
ATOM 614 O O . PRO A 1 85 ? -8.133 4.907 2.729 1.00 97.81 85 PRO A O 1
ATOM 617 N N . SER A 1 86 ? -9.072 2.994 3.389 1.00 97.94 86 SER A N 1
ATOM 618 C CA . SER A 1 86 ? -10.175 3.083 2.433 1.00 97.94 86 SER A CA 1
ATOM 619 C C . SER A 1 86 ? -11.440 2.402 2.957 1.00 97.94 86 SER A C 1
ATOM 621 O O . SER A 1 86 ? -11.467 1.747 4.004 1.00 97.94 86 SER A O 1
ATOM 623 N N . VAL A 1 87 ? -12.530 2.599 2.226 1.00 96.88 87 VAL A N 1
ATOM 624 C CA . VAL A 1 87 ? -13.876 2.159 2.580 1.00 96.88 87 VAL A CA 1
ATOM 625 C C . VAL A 1 87 ? -14.637 1.799 1.307 1.00 96.88 87 VAL A C 1
ATOM 627 O O . VAL A 1 87 ? -14.398 2.395 0.259 1.00 96.88 87 VAL A O 1
ATOM 630 N N . ASP A 1 88 ? -15.533 0.816 1.371 1.00 96.56 88 ASP A N 1
ATOM 631 C CA . ASP A 1 88 ? -16.465 0.544 0.270 1.00 96.56 88 ASP A CA 1
ATOM 632 C C . ASP A 1 88 ? -17.751 1.373 0.379 1.00 96.56 88 ASP A C 1
ATOM 634 O O . ASP A 1 88 ? -17.984 2.109 1.341 1.00 96.56 88 ASP A O 1
ATOM 638 N N . ARG A 1 89 ? -18.629 1.224 -0.614 1.00 93.94 89 ARG A N 1
ATOM 639 C CA . ARG A 1 89 ? -19.934 1.893 -0.645 1.00 93.94 89 ARG A CA 1
ATOM 640 C C . ARG A 1 89 ? -20.829 1.552 0.558 1.00 93.94 89 ARG A C 1
ATOM 642 O O . ARG A 1 89 ? -21.707 2.342 0.896 1.00 93.94 89 ARG A O 1
ATOM 649 N N . ALA A 1 90 ? -20.641 0.391 1.186 1.00 95.94 90 ALA A N 1
ATOM 650 C CA . ALA A 1 90 ? -21.419 -0.055 2.342 1.00 95.94 90 ALA A CA 1
ATOM 651 C C . ALA A 1 90 ? -20.823 0.410 3.686 1.00 95.94 90 ALA A C 1
ATOM 653 O O . ALA A 1 90 ? -21.369 0.077 4.736 1.00 95.94 90 ALA A O 1
ATOM 654 N N . GLY A 1 91 ? -19.715 1.160 3.677 1.00 95.06 91 GLY A N 1
ATOM 655 C CA . GLY A 1 91 ? -19.059 1.636 4.895 1.00 95.06 91 GLY A CA 1
ATOM 656 C C . GLY A 1 91 ? -18.137 0.605 5.553 1.00 95.06 91 GLY A C 1
ATOM 657 O O . GLY A 1 91 ? -17.716 0.796 6.694 1.00 95.06 91 GLY A O 1
ATOM 658 N N . ARG A 1 92 ? -17.807 -0.503 4.876 1.00 96.88 92 ARG A N 1
ATOM 659 C CA . ARG A 1 92 ? -16.889 -1.515 5.418 1.00 96.88 92 ARG A CA 1
ATOM 660 C C . ARG A 1 92 ? -15.456 -1.076 5.128 1.00 96.88 92 ARG A C 1
ATOM 662 O O . ARG A 1 92 ? -15.073 -0.894 3.976 1.00 96.88 92 ARG A O 1
ATOM 669 N N . HIS A 1 93 ? -14.653 -0.939 6.174 1.00 97.75 93 HIS A N 1
ATOM 670 C CA . HIS A 1 93 ? -13.282 -0.437 6.084 1.00 97.75 93 HIS A CA 1
ATOM 671 C C . HIS A 1 93 ? -12.303 -1.547 5.693 1.00 97.75 93 HIS A C 1
ATOM 673 O O . HIS A 1 93 ? -12.314 -2.631 6.287 1.00 97.75 93 HIS A O 1
ATOM 679 N N . PHE A 1 94 ? -11.486 -1.281 4.677 1.00 98.50 94 PHE A N 1
ATOM 680 C CA . PHE A 1 94 ? -10.348 -2.103 4.268 1.00 98.50 94 PHE A CA 1
ATOM 681 C C . PHE A 1 94 ? -9.453 -1.267 3.339 1.00 98.50 94 PHE A C 1
ATOM 683 O O . PHE A 1 94 ? -9.995 -0.569 2.481 1.00 98.50 94 PHE A O 1
ATOM 690 N N . PRO A 1 95 ? -8.117 -1.327 3.468 1.00 98.44 95 PRO A N 1
ATOM 691 C CA . PRO A 1 95 ? -7.208 -0.495 2.689 1.00 98.44 95 PRO A CA 1
ATOM 692 C C . PRO A 1 95 ? -7.338 -0.680 1.176 1.00 98.44 95 PRO A C 1
ATOM 694 O O . PRO A 1 95 ? -7.715 -1.745 0.690 1.00 98.44 95 PRO A O 1
ATOM 697 N N . LEU A 1 96 ? -6.965 0.349 0.424 1.00 98.75 96 LEU A N 1
ATOM 698 C CA . LEU A 1 96 ? -6.701 0.260 -1.005 1.00 98.75 96 LEU A CA 1
ATOM 699 C C . LEU A 1 96 ? -5.194 0.132 -1.223 1.00 98.75 96 LEU A C 1
ATOM 701 O O . LEU A 1 96 ? -4.417 0.958 -0.748 1.00 98.75 96 LEU A O 1
ATOM 705 N N . THR A 1 97 ? -4.784 -0.881 -1.975 1.00 98.88 97 THR A N 1
ATOM 706 C CA . THR A 1 97 ? -3.415 -1.065 -2.454 1.00 98.88 97 THR A CA 1
ATOM 707 C C . THR A 1 97 ? -3.350 -0.784 -3.950 1.00 98.88 97 THR A C 1
ATOM 709 O O . THR A 1 97 ? -4.144 -1.334 -4.714 1.00 98.88 97 THR A O 1
ATOM 712 N N . ILE A 1 98 ? -2.368 0.011 -4.372 1.00 98.69 98 ILE A N 1
ATOM 713 C CA . ILE A 1 98 ? -1.888 0.079 -5.759 1.00 98.69 98 ILE A CA 1
ATOM 714 C C . ILE A 1 98 ? -0.496 -0.540 -5.773 1.00 98.69 98 ILE A C 1
ATOM 716 O O . ILE A 1 98 ? 0.325 -0.168 -4.943 1.00 98.69 98 ILE A O 1
ATOM 720 N N . ALA A 1 99 ? -0.220 -1.466 -6.689 1.00 97.88 99 ALA A N 1
ATOM 721 C CA . ALA A 1 99 ? 1.079 -2.130 -6.766 1.00 97.88 99 ALA A CA 1
ATOM 722 C C . ALA A 1 99 ? 1.491 -2.409 -8.212 1.00 97.88 99 ALA A C 1
ATOM 724 O O . ALA A 1 99 ? 0.648 -2.700 -9.057 1.00 97.88 99 ALA A O 1
ATOM 725 N N . ALA A 1 100 ? 2.788 -2.370 -8.495 1.00 95.75 100 ALA A N 1
ATOM 726 C CA . ALA A 1 100 ? 3.355 -2.783 -9.771 1.00 95.75 100 ALA A CA 1
ATOM 727 C C . ALA A 1 100 ? 4.576 -3.690 -9.546 1.00 95.75 100 ALA A C 1
ATOM 729 O O . ALA A 1 100 ? 5.375 -3.421 -8.643 1.00 95.75 100 ALA A O 1
ATOM 730 N N . PRO A 1 101 ? 4.746 -4.752 -10.356 1.00 93.88 101 PRO A N 1
ATOM 731 C CA . PRO A 1 101 ? 5.935 -5.583 -10.283 1.00 93.88 101 PRO A CA 1
ATOM 732 C C . PRO A 1 101 ? 7.115 -4.874 -10.950 1.00 93.88 101 PRO A C 1
ATOM 734 O O . PRO A 1 101 ? 6.955 -4.175 -11.950 1.00 93.88 101 PRO A O 1
ATOM 737 N N . LEU A 1 102 ? 8.316 -5.105 -10.447 1.00 89.00 102 LEU A N 1
ATOM 738 C CA . LEU A 1 102 ? 9.579 -4.635 -11.005 1.00 89.00 102 LEU A CA 1
ATOM 739 C C . LEU A 1 102 ? 10.454 -5.851 -11.310 1.00 89.00 102 LEU A C 1
ATOM 741 O O . LEU A 1 102 ? 10.485 -6.811 -10.537 1.00 89.00 102 LEU A O 1
ATOM 745 N N . SER A 1 103 ? 11.184 -5.821 -12.427 1.00 80.00 103 SER A N 1
ATOM 746 C CA . SER A 1 103 ? 12.294 -6.764 -12.581 1.00 80.00 103 SER A CA 1
ATOM 747 C C . SER A 1 103 ? 13.415 -6.373 -11.617 1.00 80.00 103 SER A C 1
ATOM 749 O O . SER A 1 103 ? 13.615 -5.186 -11.348 1.00 80.00 103 SER A O 1
ATOM 751 N N . ALA A 1 104 ? 14.158 -7.361 -11.115 1.00 70.81 104 ALA A N 1
ATOM 752 C CA . ALA A 1 104 ? 15.293 -7.119 -10.222 1.00 70.81 104 ALA A CA 1
ATOM 753 C C . ALA A 1 104 ? 16.290 -6.115 -10.837 1.00 70.81 104 ALA A C 1
ATOM 755 O O . ALA A 1 104 ? 16.661 -5.137 -10.193 1.00 70.81 104 ALA A O 1
ATOM 756 N N . ASP A 1 105 ? 16.605 -6.279 -12.126 1.00 69.88 105 ASP A N 1
ATOM 757 C CA . ASP A 1 105 ? 17.510 -5.389 -12.864 1.00 69.88 105 ASP A CA 1
ATOM 758 C C . ASP A 1 105 ? 16.972 -3.955 -13.005 1.00 69.88 105 ASP A C 1
ATOM 760 O O . ASP A 1 105 ? 17.738 -2.992 -13.004 1.00 69.88 105 ASP A O 1
ATOM 764 N N . ALA A 1 106 ? 15.649 -3.790 -13.124 1.00 71.94 106 ALA A N 1
ATOM 765 C CA . ALA A 1 106 ? 15.027 -2.471 -13.210 1.00 71.94 106 ALA A CA 1
ATOM 766 C C . ALA A 1 106 ? 15.033 -1.754 -11.856 1.00 71.94 106 ALA A C 1
ATOM 768 O O . ALA A 1 106 ? 15.173 -0.534 -11.816 1.00 71.94 106 ALA A O 1
ATOM 769 N N . CYS A 1 107 ? 14.916 -2.502 -10.755 1.00 80.88 107 CYS A N 1
ATOM 770 C CA . CYS A 1 107 ? 14.777 -1.955 -9.411 1.00 80.88 107 CYS A CA 1
ATOM 771 C C . CYS A 1 107 ? 15.919 -0.993 -9.049 1.00 80.88 107 CYS A C 1
ATOM 773 O O . CYS A 1 107 ? 15.656 0.150 -8.680 1.00 80.88 107 CYS A O 1
ATOM 775 N N . ALA A 1 108 ? 17.176 -1.414 -9.220 1.00 80.88 108 ALA A N 1
ATOM 776 C CA . ALA A 1 108 ? 18.340 -0.627 -8.803 1.00 80.88 108 ALA A CA 1
ATOM 777 C C . ALA A 1 108 ? 18.470 0.718 -9.544 1.00 80.88 108 ALA A C 1
ATOM 779 O O . ALA A 1 108 ? 18.886 1.716 -8.959 1.00 80.88 108 ALA A O 1
ATOM 780 N N . GLY A 1 109 ? 18.107 0.761 -10.831 1.00 83.00 109 GLY A N 1
ATOM 781 C CA . GLY A 1 109 ? 18.194 1.979 -11.643 1.00 83.00 109 GLY A CA 1
ATOM 782 C C . GLY A 1 109 ? 16.957 2.875 -11.561 1.00 83.00 109 GLY A C 1
ATOM 783 O O . GLY A 1 109 ? 17.070 4.095 -11.698 1.00 83.00 109 GLY A O 1
ATOM 784 N N . TRP A 1 110 ? 15.7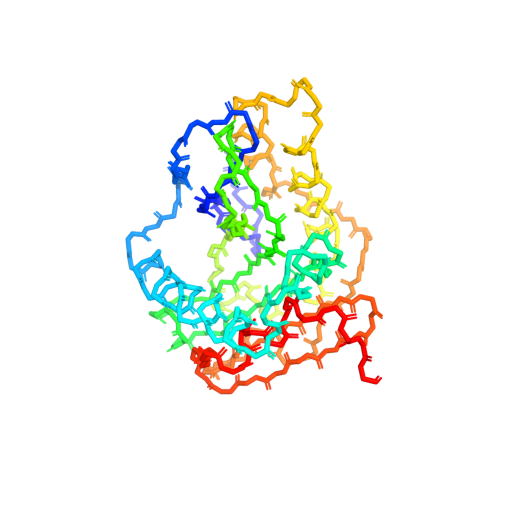79 2.282 -11.362 1.00 87.62 110 TRP A N 1
ATOM 785 C CA . TRP A 1 110 ? 14.504 2.994 -11.401 1.00 87.62 110 TRP A CA 1
ATOM 786 C C . TRP A 1 110 ? 14.075 3.540 -10.047 1.00 87.62 110 TRP A C 1
ATOM 788 O O . TRP A 1 110 ? 13.672 4.698 -9.967 1.00 87.62 110 TRP A O 1
ATOM 798 N N . LEU A 1 111 ? 14.180 2.737 -8.985 1.00 88.50 111 LEU A N 1
ATOM 799 C CA . LEU A 1 111 ? 13.618 3.076 -7.679 1.00 88.50 111 LEU A CA 1
ATOM 800 C C . LEU A 1 111 ? 14.182 4.390 -7.107 1.00 88.50 111 LEU A C 1
ATOM 802 O O . LEU A 1 111 ? 13.379 5.221 -6.690 1.00 88.50 111 LEU A O 1
ATOM 806 N N . PRO A 1 112 ? 15.496 4.693 -7.200 1.00 88.56 112 PRO A N 1
ATOM 807 C CA . PRO A 1 112 ? 16.033 5.983 -6.746 1.00 88.56 112 PRO A CA 1
ATOM 808 C C . PRO A 1 112 ? 15.471 7.211 -7.483 1.00 88.56 112 PRO A C 1
ATOM 810 O O . PRO A 1 112 ? 15.660 8.338 -7.038 1.00 88.56 112 PRO A O 1
ATOM 813 N N . ARG A 1 113 ? 14.805 7.013 -8.628 1.00 88.25 113 ARG A N 1
ATOM 814 C CA . ARG A 1 113 ? 14.208 8.061 -9.474 1.00 88.25 113 ARG A CA 1
ATOM 815 C C . ARG A 1 113 ? 12.681 7.961 -9.540 1.00 88.25 113 ARG A C 1
ATOM 817 O O . AR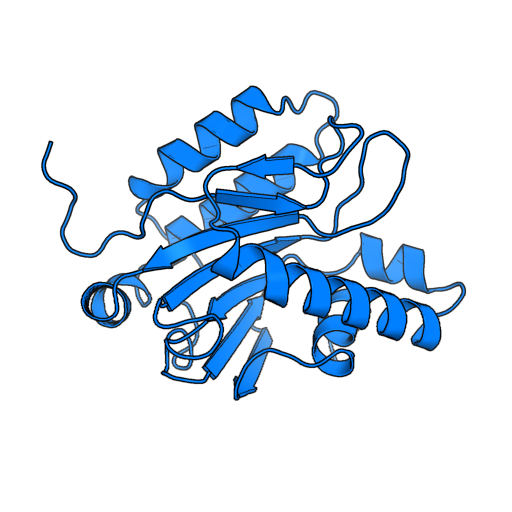G A 1 113 ? 12.054 8.671 -10.319 1.00 88.25 113 ARG A O 1
ATOM 824 N N . ALA A 1 114 ? 12.078 7.077 -8.747 1.00 90.56 114 ALA A N 1
ATOM 825 C CA . ALA A 1 114 ? 10.659 6.746 -8.829 1.00 90.56 114 ALA A CA 1
ATOM 826 C C . ALA A 1 114 ? 9.736 7.730 -8.088 1.00 90.56 114 ALA A C 1
ATOM 828 O O . ALA A 1 114 ? 8.532 7.486 -8.027 1.00 90.56 114 ALA A O 1
ATOM 829 N N . GLY A 1 115 ? 10.257 8.839 -7.546 1.00 91.75 115 GLY A N 1
ATOM 830 C CA . GLY A 1 115 ? 9.485 9.798 -6.746 1.00 91.75 115 GLY A CA 1
ATOM 831 C C . GLY A 1 115 ? 8.194 10.263 -7.427 1.00 91.75 115 GLY A C 1
ATOM 832 O O . GLY A 1 115 ? 7.118 10.142 -6.844 1.00 91.75 115 GLY A O 1
ATOM 833 N N . GLY A 1 116 ? 8.265 10.680 -8.696 1.00 92.94 116 GLY A N 1
ATOM 834 C CA . GLY A 1 116 ? 7.076 11.081 -9.459 1.00 92.94 116 GLY A CA 1
ATOM 835 C C . GLY A 1 116 ? 6.064 9.952 -9.688 1.00 92.94 116 GLY A C 1
ATOM 836 O O . GLY A 1 116 ? 4.858 10.193 -9.702 1.00 92.94 116 GLY A O 1
ATOM 837 N N . TRP A 1 117 ? 6.521 8.701 -9.813 1.00 94.56 117 TRP A N 1
ATOM 838 C CA . TRP A 1 117 ? 5.620 7.550 -9.928 1.00 94.56 117 TRP A CA 1
ATOM 839 C C . TRP A 1 117 ? 4.851 7.312 -8.626 1.00 94.56 117 TRP A C 1
ATOM 841 O O . TRP A 1 117 ? 3.634 7.118 -8.660 1.00 94.56 117 TRP A O 1
ATOM 851 N N . PHE A 1 118 ? 5.532 7.382 -7.476 1.00 95.56 118 PHE A N 1
ATOM 852 C CA . PHE A 1 118 ? 4.874 7.279 -6.174 1.00 95.56 118 PHE A CA 1
ATOM 853 C C . PHE A 1 118 ? 3.908 8.440 -5.951 1.00 95.56 118 PHE A C 1
ATOM 855 O O . PHE A 1 118 ? 2.759 8.188 -5.598 1.00 95.56 118 PHE A O 1
ATOM 862 N N . ALA A 1 119 ? 4.313 9.682 -6.235 1.00 95.19 119 ALA A N 1
ATOM 863 C CA . ALA A 1 119 ? 3.438 10.852 -6.141 1.00 95.19 119 ALA A CA 1
ATOM 864 C C . ALA A 1 119 ? 2.139 10.648 -6.937 1.00 95.19 119 ALA A C 1
ATOM 866 O O . ALA A 1 119 ? 1.042 10.798 -6.396 1.00 95.19 119 ALA A O 1
ATOM 867 N N . ARG A 1 120 ? 2.247 10.163 -8.180 1.00 96.06 120 ARG A N 1
ATOM 868 C CA . ARG A 1 120 ? 1.075 9.881 -9.012 1.00 96.06 120 ARG A CA 1
ATOM 869 C C . ARG A 1 120 ? 0.215 8.733 -8.480 1.00 96.06 120 ARG A C 1
ATOM 871 O O . ARG A 1 120 ? -1.010 8.803 -8.565 1.00 96.06 120 ARG A O 1
ATOM 878 N N . CYS A 1 121 ? 0.820 7.694 -7.900 1.00 96.88 121 CYS A N 1
ATOM 879 C CA . CYS A 1 121 ? 0.073 6.631 -7.223 1.00 96.88 121 CYS A CA 1
ATOM 880 C C . CYS A 1 121 ? -0.736 7.172 -6.037 1.00 96.88 121 CYS A C 1
ATOM 882 O O . CYS A 1 121 ? -1.895 6.791 -5.874 1.00 96.88 121 CYS A O 1
ATOM 884 N N . ARG A 1 122 ? -0.152 8.074 -5.234 1.00 97.19 122 ARG A N 1
ATOM 885 C CA . ARG A 1 122 ? -0.834 8.714 -4.097 1.00 97.19 122 ARG A CA 1
ATOM 886 C C . ARG A 1 122 ? -2.041 9.522 -4.560 1.00 97.19 122 ARG A C 1
ATOM 888 O O . ARG A 1 122 ? -3.141 9.313 -4.058 1.00 97.19 122 ARG A O 1
ATOM 895 N N . GLU A 1 123 ? -1.852 10.388 -5.554 1.00 96.81 123 GLU A N 1
ATOM 896 C CA . GLU A 1 123 ? -2.935 11.178 -6.153 1.00 96.81 123 GLU A CA 1
ATOM 897 C C . GLU A 1 123 ? -4.062 10.289 -6.686 1.00 96.81 123 GLU A C 1
ATOM 899 O O . GLU A 1 123 ? -5.242 10.547 -6.445 1.00 96.81 123 GLU A O 1
ATOM 904 N N . LEU A 1 124 ? -3.702 9.215 -7.392 1.00 97.62 124 LEU A N 1
ATOM 905 C CA . LEU A 1 124 ? -4.668 8.286 -7.957 1.00 97.62 124 LEU A CA 1
ATOM 906 C C . LEU A 1 124 ? -5.445 7.539 -6.862 1.00 97.62 124 LEU A C 1
ATOM 908 O O . LEU A 1 124 ? -6.663 7.419 -6.971 1.00 97.62 124 LEU A O 1
ATOM 912 N N . ALA A 1 125 ? -4.784 7.082 -5.797 1.00 98.06 125 ALA A N 1
ATOM 913 C CA . ALA A 1 125 ? -5.455 6.474 -4.650 1.00 98.06 125 ALA A CA 1
ATOM 914 C C . ALA A 1 125 ? -6.426 7.463 -3.978 1.00 98.06 125 ALA A C 1
ATOM 916 O O . ALA A 1 125 ? -7.598 7.133 -3.795 1.00 98.06 125 ALA A O 1
ATOM 917 N N . LEU A 1 126 ? -5.986 8.695 -3.704 1.00 97.50 126 LEU A N 1
ATOM 918 C CA . LEU A 1 126 ? -6.819 9.746 -3.105 1.00 97.50 126 LEU A CA 1
ATOM 919 C C . LEU A 1 126 ? -8.034 10.096 -3.971 1.00 97.50 126 LEU A C 1
ATOM 921 O O . LEU A 1 126 ? -9.127 10.304 -3.445 1.00 97.50 126 LEU A O 1
ATOM 925 N N . SER A 1 127 ? -7.881 10.086 -5.299 1.00 97.44 127 SER A N 1
ATOM 926 C CA . SER A 1 127 ? -8.985 10.353 -6.230 1.00 97.44 127 SER A CA 1
ATOM 927 C C . SER A 1 127 ? -10.159 9.385 -6.062 1.00 97.44 127 SER A C 1
ATOM 929 O O . SER A 1 127 ? -11.297 9.748 -6.342 1.00 97.44 127 SER A O 1
ATOM 931 N N . THR A 1 128 ? -9.917 8.178 -5.534 1.00 97.25 128 THR A N 1
ATOM 932 C CA . THR A 1 128 ? -10.970 7.183 -5.284 1.00 97.25 128 THR A CA 1
ATOM 933 C C . THR A 1 128 ? -11.904 7.547 -4.128 1.00 97.25 128 THR A C 1
ATOM 935 O O . THR A 1 128 ? -12.961 6.931 -3.977 1.00 97.25 128 THR A O 1
ATOM 938 N N . LEU A 1 129 ? -11.530 8.539 -3.312 1.00 95.12 129 LEU A N 1
ATOM 939 C CA . LEU A 1 129 ? -12.323 9.017 -2.182 1.00 95.12 129 LEU A CA 1
ATOM 940 C C . LEU A 1 129 ? -13.309 10.123 -2.572 1.00 95.12 129 LEU A C 1
ATOM 942 O O . LEU A 1 129 ? -14.204 10.420 -1.777 1.00 95.12 129 LEU A O 1
ATOM 946 N N . LEU A 1 130 ? -13.156 10.714 -3.764 1.00 94.94 130 LEU A N 1
ATOM 947 C CA . LEU A 1 130 ? -14.011 11.798 -4.243 1.00 94.94 130 LEU A CA 1
ATOM 948 C C . LEU A 1 130 ? -15.459 11.316 -4.461 1.00 94.94 130 LEU A C 1
ATOM 950 O O . LEU A 1 130 ? -15.672 10.161 -4.840 1.00 94.94 130 LEU A O 1
ATOM 954 N N . PRO A 1 131 ? -16.475 12.176 -4.247 1.00 90.19 131 PRO A N 1
ATOM 955 C CA . PRO A 1 131 ? -17.882 11.791 -4.396 1.00 90.19 131 PRO A CA 1
ATOM 956 C C . PRO A 1 131 ? -18.258 11.270 -5.791 1.00 90.19 131 PRO A C 1
ATOM 958 O O . PRO A 1 131 ? -19.127 10.409 -5.914 1.00 90.19 131 PRO A O 1
ATOM 961 N N . ASP A 1 132 ? -17.609 11.783 -6.834 1.00 92.81 132 ASP A N 1
ATOM 962 C CA . ASP A 1 132 ? -17.824 11.455 -8.244 1.00 92.81 132 ASP A CA 1
ATOM 963 C C . ASP A 1 132 ? -16.813 10.433 -8.792 1.00 92.81 132 ASP A C 1
ATOM 965 O O . ASP A 1 132 ? -16.816 10.138 -9.988 1.00 92.81 132 ASP A O 1
ATOM 969 N N . ALA A 1 133 ? -15.975 9.847 -7.929 1.00 94.69 133 ALA A N 1
ATOM 970 C CA . ALA A 1 133 ? -14.948 8.894 -8.328 1.00 94.69 133 ALA A CA 1
ATOM 971 C C . ALA A 1 133 ? -15.540 7.662 -9.029 1.00 94.69 133 ALA A C 1
ATOM 973 O O . ALA A 1 133 ? -16.310 6.888 -8.449 1.00 94.69 133 ALA A O 1
ATOM 974 N N . ARG A 1 134 ? -15.117 7.408 -10.271 1.00 94.94 134 ARG A N 1
ATOM 975 C CA . ARG A 1 134 ? -15.543 6.234 -11.045 1.00 94.94 134 ARG A CA 1
ATOM 976 C C . ARG A 1 134 ? -14.437 5.194 -11.097 1.00 94.94 134 ARG A C 1
ATOM 978 O O . ARG A 1 134 ? -13.288 5.500 -11.404 1.00 94.94 134 ARG A O 1
ATOM 985 N N . LEU A 1 135 ? -14.811 3.930 -10.897 1.00 94.44 135 LEU A N 1
ATOM 986 C CA . LEU A 1 135 ? -13.869 2.812 -10.987 1.00 94.44 135 LEU A CA 1
ATOM 987 C C . LEU A 1 135 ? -13.175 2.737 -12.360 1.00 94.44 135 LEU A C 1
ATOM 989 O O . LEU A 1 135 ? -12.010 2.364 -12.428 1.00 94.44 135 LEU A O 1
ATOM 993 N N . ALA A 1 136 ? -13.868 3.113 -13.439 1.00 95.56 136 ALA A N 1
ATOM 994 C CA . ALA A 1 136 ? -13.298 3.139 -14.785 1.00 95.56 136 ALA A CA 1
ATOM 995 C C . ALA A 1 136 ? -12.174 4.181 -14.939 1.00 95.56 136 ALA A C 1
ATOM 997 O O . ALA A 1 136 ? -11.152 3.878 -15.549 1.00 95.56 136 ALA A O 1
ATOM 998 N N . ASP A 1 137 ? -12.328 5.371 -14.347 1.00 96.50 137 ASP A N 1
ATOM 999 C CA . ASP A 1 137 ? -11.298 6.418 -14.393 1.00 96.50 137 ASP A CA 1
ATOM 1000 C C . ASP A 1 137 ? -10.075 6.014 -13.567 1.00 96.50 137 ASP A C 1
ATOM 1002 O O . ASP A 1 137 ? -8.938 6.189 -14.003 1.00 96.50 137 ASP A O 1
ATOM 1006 N N . PHE A 1 138 ? -10.309 5.403 -12.401 1.00 97.25 138 PHE A N 1
ATOM 1007 C CA . PHE A 1 138 ? -9.246 4.830 -11.581 1.00 97.25 138 PHE A CA 1
ATOM 1008 C C . PHE A 1 138 ? -8.479 3.734 -12.336 1.00 97.25 138 PHE A C 1
ATOM 1010 O O . PHE A 1 138 ? -7.250 3.741 -12.365 1.00 97.25 138 PHE A O 1
ATOM 1017 N N . ASP A 1 139 ? -9.193 2.817 -12.997 1.00 96.62 139 ASP A N 1
ATOM 1018 C CA . ASP A 1 139 ? -8.590 1.725 -13.766 1.00 96.62 139 ASP A CA 1
ATOM 1019 C C . ASP A 1 139 ? -7.764 2.233 -14.959 1.00 96.62 139 ASP A C 1
ATOM 1021 O O . ASP A 1 139 ? -6.658 1.737 -15.191 1.00 96.62 139 ASP A O 1
ATOM 1025 N N . ALA A 1 140 ? -8.253 3.266 -15.655 1.00 95.69 140 ALA A N 1
ATOM 1026 C CA . ALA A 1 140 ? -7.517 3.959 -16.710 1.00 95.69 140 ALA A CA 1
ATOM 1027 C C . ALA A 1 140 ? -6.270 4.677 -16.164 1.00 95.69 140 ALA A C 1
ATOM 1029 O O . ALA A 1 140 ? -5.193 4.587 -16.755 1.00 95.69 140 ALA A O 1
ATOM 1030 N N . GLY A 1 141 ? -6.384 5.325 -15.000 1.00 96.25 141 GLY A N 1
ATOM 1031 C CA . GLY A 1 141 ? -5.256 5.946 -14.307 1.00 96.25 141 GLY A CA 1
ATOM 1032 C C . GLY A 1 141 ? -4.156 4.944 -13.951 1.00 96.25 141 GLY A C 1
ATOM 1033 O O . GLY A 1 141 ? -2.979 5.244 -14.145 1.00 96.25 141 GLY A O 1
ATOM 1034 N N . LEU A 1 142 ? -4.519 3.730 -13.517 1.00 96.19 142 LEU A N 1
ATOM 1035 C CA . LEU A 1 142 ? -3.554 2.660 -13.228 1.00 96.19 142 LEU A CA 1
ATOM 1036 C C . LEU A 1 142 ? -2.749 2.253 -14.470 1.00 96.19 142 LEU A C 1
ATOM 1038 O O . LEU A 1 142 ? -1.559 1.964 -14.366 1.00 96.19 142 LEU A O 1
ATOM 1042 N N . ILE A 1 143 ? -3.379 2.245 -15.647 1.00 93.50 143 ILE A N 1
ATOM 1043 C CA . ILE A 1 143 ? -2.706 1.924 -16.914 1.00 93.50 143 ILE A CA 1
ATOM 1044 C C . ILE A 1 143 ? -1.697 3.023 -17.283 1.00 93.50 143 ILE A C 1
ATOM 1046 O O . ILE A 1 143 ? -0.585 2.712 -17.706 1.00 93.50 143 ILE A O 1
ATOM 1050 N N . ALA A 1 144 ? -2.045 4.292 -17.060 1.00 92.19 144 ALA A N 1
ATOM 1051 C CA . ALA A 1 144 ? -1.191 5.437 -17.386 1.00 92.19 144 ALA A CA 1
ATOM 1052 C C . ALA A 1 144 ? 0.049 5.580 -16.474 1.00 92.19 144 ALA A C 1
ATOM 1054 O O . ALA A 1 144 ? 1.004 6.273 -16.828 1.00 92.19 144 ALA A O 1
ATOM 1055 N N . LEU A 1 145 ? 0.088 4.904 -15.316 1.00 90.12 145 LEU A N 1
ATOM 1056 C CA . LEU A 1 145 ? 1.204 5.010 -14.365 1.00 90.12 145 LEU A CA 1
ATOM 1057 C C . LEU A 1 145 ? 2.562 4.603 -14.958 1.00 90.12 145 LEU A C 1
ATOM 1059 O O . LEU A 1 145 ? 3.582 5.170 -14.573 1.00 90.12 145 LEU A O 1
ATOM 1063 N N . SER A 1 146 ? 2.615 3.656 -15.902 1.00 74.94 146 SER A N 1
ATOM 1064 C CA . SER A 1 146 ? 3.895 3.179 -16.457 1.00 74.94 146 SER A CA 1
ATOM 1065 C C . SER A 1 146 ? 4.661 4.217 -17.285 1.00 74.94 146 SER A C 1
ATOM 1067 O O . SER A 1 146 ? 5.829 4.000 -17.597 1.00 74.94 146 SER A O 1
ATOM 1069 N N . GLU A 1 147 ? 4.016 5.327 -17.645 1.00 66.56 147 GLU A N 1
ATOM 1070 C CA . GLU A 1 147 ? 4.593 6.415 -18.445 1.00 66.56 147 GLU A CA 1
ATOM 1071 C C . GLU A 1 147 ? 5.052 7.599 -17.578 1.00 66.56 147 GLU A C 1
ATOM 1073 O O . GLU A 1 147 ? 5.586 8.584 -18.084 1.00 66.56 147 GLU A O 1
ATOM 1078 N N . THR A 1 148 ? 4.860 7.511 -16.258 1.00 72.06 148 THR A N 1
ATOM 1079 C CA . THR A 1 148 ? 5.083 8.639 -15.351 1.00 72.06 148 THR A CA 1
ATOM 1080 C C . THR A 1 148 ? 6.569 8.842 -15.068 1.00 72.06 148 THR A C 1
ATOM 1082 O O . THR A 1 148 ? 7.267 7.937 -14.614 1.00 72.06 148 THR A O 1
ATOM 1085 N N . SER A 1 149 ? 7.032 10.069 -15.297 1.00 68.75 149 SER A N 1
ATOM 1086 C CA . SER A 1 149 ? 8.322 10.597 -14.846 1.00 68.75 149 SER A CA 1
ATOM 1087 C C . SER A 1 149 ? 8.063 11.915 -14.121 1.00 68.75 149 SER A C 1
ATOM 1089 O O . SER A 1 149 ? 7.158 12.649 -14.514 1.00 68.75 149 SER A O 1
ATOM 1091 N N . GLY A 1 150 ? 8.824 12.231 -13.076 1.00 72.38 150 GLY A N 1
ATOM 1092 C CA . GLY A 1 150 ? 8.634 13.485 -12.349 1.00 72.38 150 GLY A CA 1
ATOM 1093 C C . GLY A 1 150 ? 9.312 13.519 -10.987 1.00 72.38 150 GLY A C 1
ATOM 1094 O O . GLY A 1 150 ? 9.908 12.532 -10.548 1.00 72.38 150 GLY A O 1
ATOM 1095 N N . GLU A 1 151 ? 9.198 14.671 -10.337 1.00 77.00 151 GLU A N 1
ATOM 1096 C CA . GLU A 1 151 ? 9.674 14.903 -8.975 1.00 77.00 151 GLU A CA 1
ATOM 1097 C C . GLU A 1 151 ? 8.726 14.284 -7.940 1.00 77.00 151 GLU A C 1
ATOM 1099 O O . GLU A 1 151 ? 7.522 14.157 -8.157 1.00 77.00 151 GLU A O 1
ATOM 1104 N N . GLY A 1 152 ? 9.289 13.882 -6.808 1.00 82.12 152 GLY A N 1
ATOM 1105 C CA . GLY A 1 152 ? 8.574 13.344 -5.658 1.00 82.12 152 GLY A CA 1
ATOM 1106 C C . GLY A 1 152 ? 9.563 12.784 -4.642 1.00 82.12 152 GLY A C 1
ATOM 1107 O O . GLY A 1 152 ? 10.771 12.784 -4.894 1.00 82.12 152 GLY A O 1
ATOM 1108 N N . ASP A 1 153 ? 9.049 12.297 -3.514 1.00 84.50 153 ASP A N 1
ATOM 1109 C CA . ASP A 1 153 ? 9.887 11.776 -2.434 1.00 84.50 153 ASP A CA 1
ATOM 1110 C C . ASP A 1 153 ? 10.787 10.644 -2.924 1.00 84.50 153 ASP A C 1
ATOM 1112 O O . ASP A 1 153 ? 10.342 9.694 -3.578 1.00 84.50 153 ASP A O 1
ATOM 1116 N N . VAL A 1 154 ? 12.069 10.748 -2.587 1.00 86.31 154 VAL A N 1
ATOM 1117 C CA . VAL A 1 154 ? 13.060 9.736 -2.939 1.00 86.31 154 VAL A CA 1
ATOM 1118 C C . VAL A 1 154 ? 12.804 8.495 -2.082 1.00 86.31 154 VAL A C 1
ATOM 1120 O O . VAL A 1 154 ? 12.793 8.609 -0.853 1.00 86.31 154 VAL A O 1
ATOM 1123 N N . PRO A 1 155 ? 12.615 7.306 -2.684 1.00 91.62 155 PRO A N 1
ATOM 1124 C CA . PRO A 1 155 ? 12.485 6.078 -1.911 1.00 91.62 155 PRO A CA 1
ATOM 1125 C C . PRO A 1 155 ? 13.711 5.840 -1.015 1.00 91.62 155 PRO A C 1
ATOM 1127 O O . PRO A 1 155 ? 14.836 6.158 -1.413 1.00 91.62 155 PRO A O 1
ATOM 1130 N N . PRO A 1 156 ? 13.529 5.269 0.188 1.00 93.88 156 PRO A N 1
ATOM 1131 C CA . PRO A 1 156 ? 14.630 5.038 1.115 1.00 93.88 156 PRO A CA 1
ATOM 1132 C C . PRO A 1 156 ? 15.633 4.029 0.545 1.00 93.88 156 PRO A C 1
ATOM 1134 O O . PRO A 1 156 ? 15.266 3.140 -0.218 1.00 93.88 156 PRO A O 1
ATOM 1137 N N . GLY A 1 157 ? 16.897 4.099 0.975 1.00 90.56 157 GLY A N 1
ATOM 1138 C CA . GLY A 1 157 ? 17.960 3.220 0.461 1.00 90.56 157 GLY A CA 1
ATOM 1139 C C . GLY A 1 157 ? 17.728 1.715 0.678 1.00 90.56 157 GLY A C 1
ATOM 1140 O O . GLY A 1 157 ? 18.321 0.905 -0.024 1.00 90.56 157 GLY A O 1
ATOM 1141 N N . ALA A 1 158 ? 16.855 1.336 1.619 1.00 90.38 158 ALA A N 1
ATOM 1142 C CA . ALA A 1 158 ? 16.455 -0.054 1.857 1.00 90.38 158 ALA A CA 1
ATOM 1143 C C . ALA A 1 158 ? 15.371 -0.568 0.886 1.00 90.38 158 ALA A C 1
ATOM 1145 O O . ALA A 1 158 ? 15.070 -1.762 0.876 1.00 90.38 158 ALA A O 1
ATOM 1146 N N . ALA A 1 159 ? 14.746 0.314 0.104 1.00 91.19 159 ALA A N 1
ATOM 1147 C CA . ALA A 1 159 ? 13.670 -0.042 -0.806 1.00 91.19 159 ALA A CA 1
ATOM 1148 C C . ALA A 1 159 ? 14.189 -0.964 -1.926 1.00 91.19 159 ALA A C 1
ATOM 1150 O O . ALA A 1 159 ? 15.185 -0.670 -2.582 1.00 91.19 159 ALA A O 1
ATOM 1151 N N . GLY A 1 160 ? 13.509 -2.095 -2.138 1.00 90.25 160 GLY A N 1
ATOM 1152 C CA . GLY A 1 160 ? 13.884 -3.082 -3.157 1.00 90.25 160 GLY A CA 1
ATOM 1153 C C . GLY A 1 160 ? 15.009 -4.047 -2.763 1.00 90.25 160 GLY A C 1
ATOM 1154 O O . GLY A 1 160 ? 15.311 -4.953 -3.540 1.00 90.25 160 GLY A O 1
ATOM 1155 N N . THR A 1 161 ? 15.595 -3.906 -1.570 1.00 93.44 161 THR A N 1
ATOM 1156 C CA . THR A 1 161 ? 16.589 -4.849 -1.034 1.00 93.44 161 THR A CA 1
ATOM 1157 C C . THR A 1 161 ? 15.979 -6.238 -0.855 1.00 93.44 161 THR A C 1
ATOM 1159 O O . THR A 1 161 ? 14.905 -6.370 -0.274 1.00 93.44 161 THR A O 1
ATOM 1162 N N . GLU A 1 162 ? 16.657 -7.280 -1.341 1.00 93.75 162 GLU A N 1
ATOM 1163 C CA . GLU A 1 162 ? 16.194 -8.671 -1.251 1.00 93.75 162 GLU A CA 1
ATOM 1164 C C . GLU A 1 162 ? 15.813 -9.060 0.186 1.00 93.75 162 GLU A C 1
ATOM 1166 O O . GLU A 1 162 ? 16.525 -8.755 1.141 1.00 93.75 162 GLU A O 1
ATOM 1171 N N . GLY A 1 163 ? 14.654 -9.703 0.340 1.00 95.38 163 GLY A N 1
ATOM 1172 C CA . GLY A 1 163 ? 14.115 -10.105 1.636 1.00 95.38 163 GLY A CA 1
ATOM 1173 C C . GLY A 1 163 ? 13.670 -8.950 2.537 1.00 95.38 163 GLY A C 1
ATOM 1174 O O . GLY A 1 163 ? 13.296 -9.209 3.676 1.00 95.38 163 GLY A O 1
ATOM 1175 N N . VAL A 1 164 ? 13.683 -7.699 2.067 1.00 96.56 164 VAL A N 1
ATOM 1176 C CA . VAL A 1 164 ? 13.326 -6.519 2.864 1.00 96.56 164 VAL A CA 1
ATOM 1177 C C . VAL A 1 164 ? 12.051 -5.866 2.345 1.00 96.56 164 VAL A C 1
ATOM 1179 O O . VAL A 1 164 ? 11.837 -5.694 1.145 1.00 96.56 164 VAL A O 1
ATOM 1182 N N . CYS A 1 165 ? 11.208 -5.461 3.286 1.00 96.88 165 CYS A N 1
ATOM 1183 C CA . CYS A 1 165 ? 10.014 -4.674 3.061 1.00 96.88 165 CYS A CA 1
ATOM 1184 C C . CYS A 1 165 ? 10.226 -3.269 3.642 1.00 96.88 165 CYS A C 1
ATOM 1186 O O . CYS A 1 165 ? 10.362 -3.111 4.856 1.00 96.88 165 CYS A O 1
ATOM 1188 N N . ALA A 1 166 ? 10.252 -2.250 2.782 1.00 97.31 166 ALA A N 1
ATOM 1189 C CA . ALA A 1 166 ? 10.415 -0.852 3.176 1.00 97.31 166 ALA A CA 1
ATOM 1190 C C . ALA A 1 166 ? 9.122 -0.064 2.940 1.00 97.31 166 ALA A C 1
ATOM 1192 O O . ALA A 1 166 ? 8.487 -0.215 1.897 1.00 97.31 166 ALA A O 1
ATOM 1193 N N . TRP A 1 167 ? 8.776 0.800 3.890 1.00 97.75 167 TRP A N 1
ATOM 1194 C CA . TRP A 1 167 ? 7.604 1.670 3.887 1.00 97.75 167 TRP A CA 1
ATOM 1195 C C . TRP A 1 167 ? 8.027 3.095 4.215 1.00 97.75 167 TRP A C 1
ATOM 1197 O O . TRP A 1 167 ? 8.916 3.286 5.046 1.00 97.75 167 TRP A O 1
ATOM 1207 N N . TRP A 1 168 ? 7.415 4.091 3.580 1.00 96.81 168 TRP A N 1
ATOM 1208 C CA . TRP A 1 168 ? 7.708 5.490 3.884 1.00 96.81 168 TRP A CA 1
ATOM 1209 C C . TRP A 1 168 ? 6.534 6.428 3.622 1.00 96.81 168 TRP A C 1
ATOM 1211 O O . TRP A 1 168 ? 5.672 6.159 2.779 1.00 96.81 168 TRP A O 1
ATOM 1221 N N . HIS A 1 169 ? 6.529 7.532 4.360 1.00 94.00 169 HIS A N 1
ATOM 1222 C CA . HIS A 1 169 ? 5.566 8.623 4.273 1.00 94.00 169 HIS A CA 1
ATOM 1223 C C . HIS A 1 169 ? 6.140 9.852 5.002 1.00 94.00 169 HIS A C 1
ATOM 1225 O O . HIS A 1 169 ? 6.582 9.713 6.133 1.00 94.00 169 HIS A O 1
ATOM 1231 N N . GLU A 1 170 ? 6.152 11.033 4.371 1.00 88.75 170 GLU A N 1
ATOM 1232 C CA . GLU A 1 170 ? 6.512 12.325 5.006 1.00 88.75 170 GLU A CA 1
ATOM 1233 C C . GLU A 1 170 ? 7.793 12.297 5.870 1.00 88.75 170 GLU A C 1
ATOM 1235 O O . GLU A 1 170 ? 7.848 12.818 6.980 1.00 88.75 170 GLU A O 1
ATOM 1240 N N . GLY A 1 171 ? 8.856 11.675 5.353 1.00 86.94 171 GLY A N 1
ATOM 1241 C CA . GLY A 1 171 ? 10.148 11.561 6.042 1.00 86.94 171 GLY A CA 1
ATOM 1242 C C . GLY A 1 171 ? 10.239 10.417 7.059 1.00 86.94 171 GLY A C 1
ATOM 1243 O O . GLY A 1 171 ? 11.345 10.056 7.462 1.00 86.94 171 GLY A O 1
ATOM 1244 N N . GLU A 1 172 ? 9.120 9.789 7.421 1.00 93.12 172 GLU A N 1
ATOM 1245 C CA . GLU A 1 172 ? 9.104 8.556 8.200 1.00 93.12 172 GLU A CA 1
ATOM 1246 C C . GLU A 1 172 ? 9.445 7.357 7.308 1.00 93.12 172 GLU A C 1
ATOM 1248 O O . GLU A 1 172 ? 8.928 7.216 6.197 1.00 93.12 172 GLU A O 1
ATOM 1253 N N . VAL A 1 173 ? 10.313 6.473 7.805 1.00 95.94 173 VAL A N 1
ATOM 1254 C CA . VAL A 1 173 ? 10.726 5.244 7.121 1.00 95.94 173 VAL A CA 1
ATOM 1255 C C . VAL A 1 173 ? 10.631 4.071 8.089 1.00 95.94 173 VAL A C 1
ATOM 1257 O O . VAL A 1 173 ? 11.192 4.110 9.182 1.00 95.94 173 VAL A O 1
ATOM 1260 N N . ARG A 1 174 ? 9.968 2.994 7.661 1.00 96.31 174 ARG A N 1
ATOM 1261 C CA . ARG A 1 174 ? 9.865 1.731 8.399 1.00 96.31 174 ARG A CA 1
ATOM 1262 C C . ARG A 1 174 ? 10.376 0.585 7.544 1.00 96.31 174 ARG A C 1
ATOM 1264 O O . ARG A 1 174 ? 10.021 0.469 6.374 1.00 96.31 174 ARG A O 1
ATOM 1271 N N . VAL A 1 175 ? 11.207 -0.269 8.130 1.00 97.31 175 VAL A N 1
ATOM 1272 C CA . VAL A 1 175 ? 11.847 -1.383 7.424 1.00 97.31 175 VAL A CA 1
ATOM 1273 C C . VAL A 1 175 ? 11.700 -2.653 8.247 1.00 97.31 175 VAL A C 1
ATOM 1275 O O . VAL A 1 175 ? 11.926 -2.639 9.454 1.00 97.31 175 VAL A O 1
ATOM 1278 N N . VAL A 1 176 ? 11.337 -3.752 7.591 1.00 97.62 176 VAL A N 1
ATOM 1279 C CA . VAL A 1 176 ? 11.239 -5.080 8.203 1.00 97.62 176 VAL 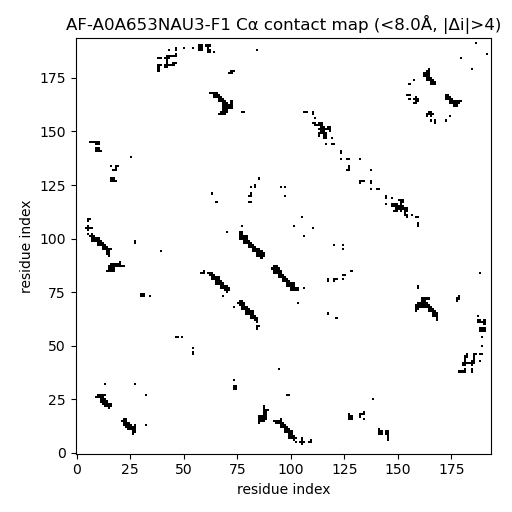A CA 1
ATOM 1280 C C . VAL A 1 176 ? 11.773 -6.143 7.246 1.00 97.62 176 VAL A C 1
ATOM 1282 O O . VAL A 1 176 ? 11.742 -5.971 6.028 1.00 97.62 176 VAL A O 1
ATOM 1285 N N . SER A 1 177 ? 12.310 -7.232 7.795 1.00 97.12 177 SER A N 1
ATOM 1286 C CA . SER A 1 177 ? 12.705 -8.403 7.005 1.00 97.12 177 SER A CA 1
ATOM 1287 C C . SER A 1 177 ? 11.495 -9.302 6.760 1.00 97.12 177 SER A C 1
ATOM 1289 O O . SER A 1 177 ? 10.749 -9.600 7.688 1.00 97.12 177 SER A O 1
ATOM 1291 N N . GLY A 1 178 ? 11.328 -9.767 5.527 1.00 95.88 178 GLY A N 1
ATOM 1292 C CA . GLY A 1 178 ? 10.194 -10.579 5.108 1.00 95.88 178 GLY A CA 1
ATOM 1293 C C . GLY A 1 178 ? 8.891 -9.787 5.012 1.00 95.88 178 GLY A C 1
ATOM 1294 O O . GLY A 1 178 ? 8.878 -8.556 4.936 1.00 95.88 178 GLY A O 1
ATOM 1295 N N . LEU A 1 179 ? 7.782 -10.524 4.958 1.00 95.31 179 LEU A N 1
ATOM 1296 C CA . LEU A 1 179 ? 6.448 -9.938 4.958 1.00 95.31 179 LEU A CA 1
ATOM 1297 C C . LEU A 1 179 ? 6.144 -9.376 6.360 1.00 95.31 179 LEU A C 1
ATOM 1299 O O . LEU A 1 179 ? 6.363 -10.100 7.333 1.00 95.31 179 LEU A O 1
ATOM 1303 N N . PRO A 1 180 ? 5.648 -8.132 6.482 1.00 97.06 180 PRO A N 1
ATOM 1304 C CA . PRO A 1 180 ? 5.263 -7.569 7.769 1.00 97.06 180 PRO A CA 1
ATOM 1305 C C . PRO A 1 180 ? 4.304 -8.457 8.570 1.00 97.06 180 PRO A C 1
ATOM 1307 O O . PRO A 1 180 ? 3.370 -9.043 8.019 1.00 97.06 180 PRO A O 1
ATOM 1310 N N . ASP A 1 181 ? 4.516 -8.521 9.883 1.00 97.62 181 ASP A N 1
ATOM 1311 C CA . ASP A 1 181 ? 3.584 -9.171 10.800 1.00 97.62 181 ASP A CA 1
ATOM 1312 C C . ASP A 1 181 ? 2.384 -8.266 11.139 1.00 97.62 181 ASP A C 1
ATOM 1314 O O . ASP A 1 181 ? 2.288 -7.107 10.721 1.00 97.62 181 ASP A O 1
ATOM 1318 N N . ALA A 1 182 ? 1.440 -8.803 11.914 1.00 97.56 182 ALA A N 1
ATOM 1319 C CA . ALA A 1 182 ? 0.230 -8.081 12.289 1.00 97.56 182 ALA A CA 1
ATOM 1320 C C . ALA A 1 182 ? 0.517 -6.800 13.094 1.00 97.56 182 ALA A C 1
ATOM 1322 O O . ALA A 1 182 ? -0.174 -5.803 12.901 1.00 97.56 182 ALA A O 1
ATOM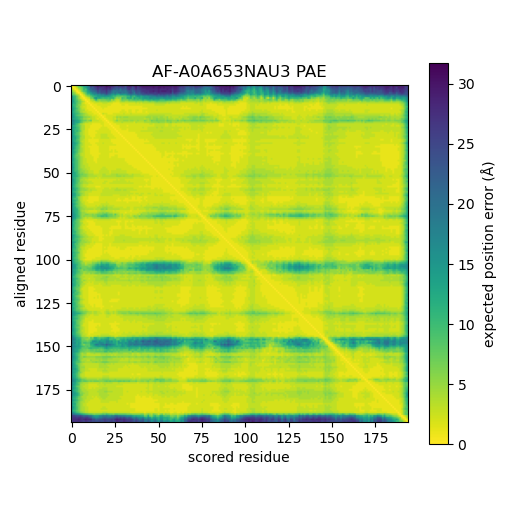 1323 N N . ALA A 1 183 ? 1.528 -6.804 13.969 1.00 96.81 183 ALA A N 1
ATOM 1324 C CA . ALA A 1 183 ? 1.857 -5.648 14.799 1.00 96.81 183 ALA A CA 1
ATOM 1325 C C . ALA A 1 183 ? 2.454 -4.514 13.957 1.00 96.81 183 ALA A C 1
ATOM 1327 O O . ALA A 1 183 ? 2.073 -3.354 14.120 1.00 96.81 183 ALA A O 1
ATOM 1328 N N . PHE A 1 184 ? 3.330 -4.851 13.008 1.00 97.56 184 PHE A N 1
ATOM 1329 C CA . PHE A 1 184 ? 3.878 -3.888 12.062 1.00 97.56 184 PHE A CA 1
ATOM 1330 C C . PHE A 1 184 ? 2.766 -3.230 11.243 1.00 97.56 184 PHE A C 1
ATOM 1332 O O . PHE A 1 184 ? 2.722 -2.007 11.129 1.00 97.56 184 PHE A O 1
ATOM 1339 N N . VAL A 1 185 ? 1.859 -4.037 10.683 1.00 97.88 185 VAL A N 1
ATOM 1340 C CA . VAL A 1 185 ? 0.765 -3.537 9.839 1.00 97.88 185 VAL A CA 1
ATOM 1341 C C . VAL A 1 185 ? -0.232 -2.721 10.653 1.00 97.88 185 VAL A C 1
ATOM 1343 O O . VAL A 1 185 ? -0.690 -1.691 10.168 1.00 97.88 185 VAL A O 1
ATOM 1346 N N . ALA A 1 186 ? -0.547 -3.134 11.884 1.00 97.25 186 ALA A N 1
ATOM 1347 C CA . ALA A 1 186 ? -1.397 -2.356 12.782 1.00 97.25 186 ALA A CA 1
ATOM 1348 C C . ALA A 1 186 ? -0.834 -0.946 12.991 1.00 97.25 186 ALA A C 1
ATOM 1350 O O . ALA A 1 186 ? -1.532 0.041 12.771 1.00 97.25 186 ALA A O 1
ATOM 1351 N N . ALA A 1 187 ? 0.471 -0.853 13.251 1.00 95.81 187 ALA A N 1
ATOM 1352 C CA . ALA A 1 187 ? 1.151 0.414 13.475 1.00 95.81 187 ALA A CA 1
ATOM 1353 C C . ALA A 1 187 ? 1.183 1.345 12.243 1.00 95.81 187 ALA A C 1
ATOM 1355 O O . ALA A 1 187 ? 1.560 2.507 12.395 1.00 95.81 187 ALA A O 1
ATOM 1356 N N . LEU A 1 188 ? 0.810 0.876 11.042 1.00 96.12 188 LEU A N 1
ATOM 1357 C CA . LEU A 1 188 ? 0.598 1.734 9.865 1.00 96.12 188 LEU A CA 1
ATOM 1358 C C . LEU A 1 188 ? -0.731 2.507 9.933 1.00 96.12 188 LEU A C 1
ATOM 1360 O O . LEU A 1 188 ? -0.870 3.518 9.245 1.00 96.12 188 LEU A O 1
ATOM 1364 N N . PHE A 1 189 ? -1.692 2.036 10.739 1.00 94.56 189 PHE A N 1
ATOM 1365 C CA . PHE A 1 189 ? -3.052 2.577 10.863 1.00 94.56 189 PHE A CA 1
ATOM 1366 C C . PHE A 1 189 ? -3.334 3.290 12.189 1.00 94.56 189 PHE A C 1
ATOM 1368 O O . PHE A 1 189 ? -4.413 3.850 12.360 1.00 94.56 189 PHE A O 1
ATOM 1375 N N . ASP A 1 190 ? -2.388 3.292 13.125 1.00 86.06 190 ASP A N 1
ATOM 1376 C CA . ASP A 1 190 ? -2.667 3.717 14.498 1.00 86.06 190 ASP A CA 1
ATOM 1377 C C . ASP A 1 190 ? -2.622 5.245 14.718 1.00 86.06 190 ASP A C 1
ATOM 1379 O O . ASP A 1 190 ? -2.760 5.703 15.852 1.00 86.06 190 ASP A O 1
ATOM 1383 N N . GLY A 1 191 ? -2.428 6.055 13.666 1.00 64.94 191 GLY A N 1
ATOM 1384 C CA . GLY A 1 191 ? -2.448 7.530 13.719 1.00 64.94 191 GLY A CA 1
ATOM 1385 C C . GLY A 1 191 ? -1.360 8.178 14.593 1.00 64.94 191 GLY A C 1
ATOM 1386 O O . GLY A 1 191 ? -1.279 9.400 14.687 1.00 64.94 191 GLY A O 1
ATOM 1387 N N . ARG A 1 192 ? -0.513 7.372 15.239 1.00 54.16 192 ARG A N 1
ATOM 1388 C CA . ARG A 1 192 ? 0.615 7.817 16.054 1.00 54.16 192 ARG A CA 1
ATOM 1389 C C . ARG A 1 192 ? 1.857 7.890 15.173 1.00 54.16 192 ARG A C 1
ATOM 1391 O O . ARG A 1 192 ? 2.486 6.866 14.909 1.00 54.16 192 ARG A O 1
ATOM 1398 N N . ALA A 1 193 ? 2.220 9.099 14.755 1.00 41.81 193 ALA A N 1
ATOM 1399 C CA . ALA A 1 193 ? 3.637 9.407 14.617 1.00 41.81 193 ALA A CA 1
ATOM 1400 C C . ALA A 1 193 ? 4.250 9.247 16.020 1.00 41.81 193 ALA A C 1
ATOM 1402 O O . ALA A 1 193 ? 3.680 9.754 16.991 1.00 41.81 193 ALA A O 1
ATOM 1403 N N . PHE A 1 194 ? 5.314 8.454 16.145 1.00 40.00 194 PHE A N 1
ATOM 1404 C CA . PHE A 1 194 ? 6.059 8.353 17.401 1.00 40.00 194 PHE A CA 1
ATOM 1405 C C . PHE A 1 194 ? 6.821 9.649 17.682 1.00 40.00 194 PHE A C 1
ATOM 1407 O O . PHE A 1 194 ? 7.340 10.244 16.710 1.00 40.00 194 PHE A O 1
#

Sequence (194 aa):
MRRAPGAPGAAGCFGKVRSNGDFVMRRLPASFVGPWDVMLQAGLLASRDALGSAWLDAYLNAPLWCFALGGGVVGGAVWAGVLMPSVDRAGRHFPLTIAAPLSADACAGWLPRAGGWFARCRELALSTLLPDARLADFDAGLIALSETSGEGDVPPGAAGTEGVCAWWHEGEVRVVSGLPDAAFVAALFDGRAF

pLDDT: mean 91.13, std 12.22, range [37.72, 98.88]